Protein AF-0000000068958385 (afdb_homodimer)

Solvent-accessible surface area (backbone atoms only — not comparable to full-atom values): 13852 Å² total; per-residue (Å²): 132,77,79,73,63,75,71,73,60,65,57,67,51,44,57,55,43,44,54,46,52,55,51,64,65,43,58,67,65,60,50,51,52,54,47,52,52,50,52,45,53,51,52,53,45,49,50,48,29,58,77,66,66,64,70,57,50,65,68,56,31,51,49,53,46,49,57,60,15,65,76,43,98,55,32,66,60,48,47,50,53,39,74,75,27,67,70,56,42,49,52,42,34,48,50,39,35,50,52,52,31,49,50,50,52,50,51,53,49,51,51,49,51,50,49,50,51,48,50,50,50,52,55,65,74,91,133,78,73,76,61,76,70,75,63,63,57,67,52,47,56,55,42,44,52,44,52,55,50,63,67,43,58,67,65,61,50,51,53,52,47,51,51,49,52,45,52,51,51,52,46,48,49,49,29,59,75,64,65,63,69,57,52,64,68,55,31,51,49,52,45,50,58,61,16,66,77,44,97,54,33,67,60,47,48,51,52,39,74,75,28,68,69,56,41,49,52,43,35,49,51,39,36,51,52,52,32,50,48,50,53,50,52,52,49,50,51,49,50,50,49,50,50,48,50,51,50,53,55,66,73,92

InterPro domains:
  IPR008880 Trigger factor, C-terminal [PF05698] (17-106)
  IPR027304 Trigger factor/SurA domain superfamily [SSF109998] (8-123)
  IPR037041 Trigger factor, C-terminal domain superfamily [G3DSA:1.10.3120.10] (4-126)

Nearest PDB structures (foldseek):
  5owj-assembly1_B  TM=6.845E-01  e=2.780E-10  Escherichia coli
  5owj-assembly1_B  TM=6.837E-01  e=3.685E-10  Escherichia coli
  6wqq-assembly1_C  TM=2.686E-01  e=1.078E+00  Staphylococcus aureus

Organism: NCBI:txid436295

Sequence (252 aa):
RARDSAVLRPQAAQRCGGHAKQALELPRELFEEQAKRRVVVGLLLGEVIRTNELKADEERVKGLIEEMASAYEDPKEVIEFYSKNKELMDNMRNVALEEQAVEAVLAKAKVSEKATSFNELMNQQARARDSAVLRPQAAQRCGGHAKQALELPRELFEEQAKRRVVVGLLLGEVIRTNELKADEERVKGLIEEMASAYEDPKEVIEFYSKNKELMDNMRNVALEEQAVEAVLAKAKVSEKATSFNELMNQQA

Foldseek 3Di:
DVPVPDCPDCVVVVVVVVCVVVVVVDDVVVVVVVVVVVVVLVVVLVVLCVVVVDWQDVVQLLVVLQVVLVPDPGSPVSSVVCVVDPVSSVVSSVVSSSVVSVVVVVVVVVVVVVVVVVVVVVVVVD/DPPPPPPPDCVVVVVVVVCVVVVVVDDVVVVVVVVVVVVVLVVVLVVLCVVVVDWQDVVQLLVVLQVVLVPDPGSPVSSVVCVVDPVSSVVSSVVSSSVVSVVVVVVVVVVVVVVVVVVVVVVVVD

Structure (mmCIF, N/CA/C/O backbone):
data_AF-0000000068958385-model_v1
#
loop_
_entity.id
_entity.type
_entity.pdbx_description
1 polymer 'Trigger factor'
#
loop_
_atom_site.group_PDB
_atom_site.id
_atom_site.type_symbol
_atom_site.label_atom_id
_atom_site.label_alt_id
_atom_site.label_comp_id
_atom_site.label_asym_id
_atom_site.label_entity_id
_atom_site.label_seq_id
_atom_site.pdbx_PDB_ins_code
_atom_site.Cartn_x
_atom_site.Cartn_y
_atom_site.Cartn_z
_atom_site.occupancy
_atom_site.B_iso_or_equiv
_atom_site.auth_seq_id
_atom_site.auth_comp_id
_atom_site.auth_asym_id
_atom_site.auth_atom_id
_atom_site.pdbx_PDB_model_num
ATOM 1 N N . ARG A 1 1 ? -34.688 28.375 17.172 1 32.44 1 ARG A N 1
ATOM 2 C CA . ARG A 1 1 ? -34.719 27.594 15.93 1 32.44 1 ARG A CA 1
ATOM 3 C C . ARG A 1 1 ? -33.344 27.016 15.602 1 32.44 1 ARG A C 1
ATOM 5 O O . ARG A 1 1 ? -33.188 26.375 14.555 1 32.44 1 ARG A O 1
ATOM 12 N N . ALA A 1 2 ? -32.219 27.531 16.141 1 44.97 2 ALA A N 1
ATOM 13 C CA . ALA A 1 2 ? -30.781 27.297 16.109 1 44.97 2 ALA A CA 1
ATOM 14 C C . ALA A 1 2 ? -30.453 25.875 16.578 1 44.97 2 ALA A C 1
ATOM 16 O O . ALA A 1 2 ? -29.281 25.469 16.547 1 44.97 2 ALA A O 1
ATOM 17 N N . ARG A 1 3 ? -31.375 25.266 17.328 1 42.41 3 ARG A N 1
ATOM 18 C CA . ARG A 1 3 ? -30.984 24.062 18.047 1 42.41 3 ARG A CA 1
ATOM 19 C C . ARG A 1 3 ? -30.766 22.891 17.109 1 42.41 3 ARG A C 1
ATOM 21 O O . ARG A 1 3 ? -30.391 21.797 17.531 1 42.41 3 ARG A O 1
ATOM 28 N N . ASP A 1 4 ? -31.578 22.984 15.992 1 43.56 4 ASP A N 1
ATOM 29 C CA . ASP A 1 4 ? -31.594 21.766 15.203 1 43.56 4 ASP A CA 1
ATOM 30 C C . ASP A 1 4 ? -30.25 21.516 14.531 1 43.56 4 ASP A C 1
ATOM 32 O O . ASP A 1 4 ? -30.156 20.766 13.562 1 43.56 4 ASP A O 1
ATOM 36 N N . SER A 1 5 ? -29.359 22.547 14.555 1 41.84 5 SER A N 1
ATOM 37 C CA . SER A 1 5 ? -28.234 22.422 13.617 1 41.84 5 SER A CA 1
ATOM 38 C C . SER A 1 5 ? -27.531 21.078 13.773 1 41.84 5 SER A C 1
ATOM 40 O O . SER A 1 5 ? -27.172 20.438 12.773 1 41.84 5 SER A O 1
ATOM 42 N N . ALA A 1 6 ? -26.703 21 14.828 1 40.72 6 ALA A N 1
ATOM 43 C CA . ALA A 1 6 ? -25.406 20.312 14.812 1 40.72 6 ALA A CA 1
ATOM 44 C C . ALA A 1 6 ? -25.594 18.812 14.922 1 40.72 6 ALA A C 1
ATOM 46 O O . ALA A 1 6 ? -24.672 18.094 15.312 1 40.72 6 ALA A O 1
ATOM 47 N N . VAL A 1 7 ? -26.859 18.312 14.789 1 38.72 7 VAL A N 1
ATOM 48 C CA . VAL A 1 7 ? -26.812 16.859 14.945 1 38.72 7 VAL A CA 1
ATOM 49 C C . VAL A 1 7 ? -26.031 16.25 13.789 1 38.72 7 VAL A C 1
ATOM 51 O O . VAL A 1 7 ? -26.562 16.109 12.68 1 38.72 7 VAL A O 1
ATOM 54 N N . LEU A 1 8 ? -24.938 16.891 13.281 1 42.78 8 LEU A N 1
ATOM 55 C CA . LEU A 1 8 ? -24.062 16.062 12.461 1 42.78 8 LEU A CA 1
ATOM 56 C C . LEU A 1 8 ? -24.047 14.625 12.953 1 42.78 8 LEU A C 1
ATOM 58 O O . LEU A 1 8 ? -23.688 14.352 14.094 1 42.78 8 LEU A O 1
ATOM 62 N N . ARG A 1 9 ? -25.016 13.828 12.586 1 39.91 9 ARG A N 1
ATOM 63 C CA . ARG A 1 9 ? -25.438 12.461 12.883 1 39.91 9 ARG A CA 1
ATOM 64 C C . ARG A 1 9 ? -24.25 11.508 12.875 1 39.91 9 ARG A C 1
ATOM 66 O O . ARG A 1 9 ? -23.312 11.664 12.078 1 39.91 9 ARG A O 1
ATOM 73 N N . PRO A 1 10 ? -24.031 10.75 13.977 1 41.53 10 PRO A N 1
ATOM 74 C CA . PRO A 1 10 ? -23.094 9.648 14.164 1 41.53 10 PRO A CA 1
ATOM 75 C C . PRO A 1 10 ? -23.031 8.719 12.953 1 41.53 10 PRO A C 1
ATOM 77 O O . PRO A 1 10 ? -22.406 7.652 13.031 1 41.53 10 PRO A O 1
ATOM 80 N N . GLN A 1 11 ? -23.766 9.203 11.961 1 40.28 11 GLN A N 1
ATOM 81 C CA . GLN A 1 11 ? -23.781 8.195 10.914 1 40.28 11 GLN A CA 1
ATOM 82 C C . GLN A 1 11 ? -22.391 8 10.32 1 40.28 11 GLN A C 1
ATOM 84 O O . GLN A 1 11 ? -22.062 6.922 9.805 1 40.28 11 GLN A O 1
ATOM 89 N N . ALA A 1 12 ? -21.672 9.109 10.219 1 41.34 12 ALA A N 1
ATOM 90 C CA . ALA A 1 12 ? -20.312 8.891 9.734 1 41.34 12 ALA A CA 1
ATOM 91 C C . ALA A 1 12 ? -19.547 7.957 10.664 1 41.34 12 ALA A C 1
ATOM 93 O O . ALA A 1 12 ? -18.703 7.188 10.211 1 41.34 12 ALA A O 1
ATOM 94 N N . ALA A 1 13 ? -19.875 7.988 11.93 1 42.5 13 ALA A N 1
ATOM 95 C CA . ALA A 1 13 ? -19.266 7.051 12.867 1 42.5 13 ALA A CA 1
ATOM 96 C C . ALA A 1 13 ? -19.703 5.617 12.578 1 42.5 13 ALA A C 1
ATOM 98 O O . ALA A 1 13 ? -18.984 4.664 12.875 1 42.5 13 ALA A O 1
ATOM 99 N N . GLN A 1 14 ? -20.891 5.387 12.156 1 40.78 14 GLN A N 1
ATOM 100 C CA . GLN A 1 14 ? -21.359 4.035 11.883 1 40.78 14 GLN A CA 1
ATOM 101 C C . GLN A 1 14 ? -20.594 3.395 10.734 1 40.78 14 GLN A C 1
ATOM 103 O O . GLN A 1 14 ? -20.328 2.189 10.75 1 40.78 14 GLN A O 1
ATOM 108 N N . ARG A 1 15 ? -20.375 4.152 9.641 1 44.16 15 ARG A N 1
ATOM 109 C CA . ARG A 1 15 ? -19.609 3.561 8.555 1 44.16 15 ARG A CA 1
ATOM 110 C C . ARG A 1 15 ? -18.172 3.305 8.977 1 44.16 15 ARG A C 1
ATOM 112 O O . ARG A 1 15 ? -17.562 2.322 8.555 1 44.16 15 ARG A O 1
ATOM 119 N N . CYS A 1 16 ? -17.594 4.297 9.672 1 43.34 16 CYS A N 1
ATOM 120 C CA . CYS A 1 16 ? -16.312 3.996 10.281 1 43.34 16 CYS A CA 1
ATOM 121 C C . CYS A 1 16 ? -16.438 2.867 11.297 1 43.34 16 CYS A C 1
ATOM 123 O O . CYS A 1 16 ? -15.547 2.014 11.398 1 43.34 16 CYS A O 1
ATOM 125 N N . GLY A 1 17 ? -17.406 2.871 12.125 1 43.97 17 GLY A N 1
ATOM 126 C CA . GLY A 1 17 ? -17.703 1.812 13.078 1 43.97 17 GLY A CA 1
ATOM 127 C C . GLY A 1 17 ? -18.016 0.482 12.414 1 43.97 17 GLY A C 1
ATOM 128 O O . GLY A 1 17 ? -17.656 -0.574 12.938 1 43.97 17 GLY A O 1
ATOM 129 N N . GLY A 1 18 ? -18.844 0.458 11.414 1 44.31 18 GLY A N 1
ATOM 130 C CA . GLY A 1 18 ? -19.188 -0.756 10.688 1 44.31 18 GLY A CA 1
ATOM 131 C C . GLY A 1 18 ? -18 -1.4 10.008 1 44.31 18 GLY A C 1
ATOM 132 O O . GLY A 1 18 ? -17.875 -2.627 9.992 1 44.31 18 GLY A O 1
ATOM 133 N N . HIS A 1 19 ? -17.188 -0.534 9.312 1 48.16 19 HIS A N 1
ATOM 134 C CA . HIS A 1 19 ? -15.93 -1.068 8.805 1 48.16 19 HIS A CA 1
ATOM 135 C C . HIS A 1 19 ? -15.062 -1.594 9.945 1 48.16 19 HIS A C 1
ATOM 137 O O . HIS A 1 19 ? -14.422 -2.637 9.805 1 48.16 19 HIS A O 1
ATOM 143 N N . ALA A 1 20 ? -15.148 -0.829 11.039 1 47.41 20 ALA A N 1
ATOM 144 C CA . ALA A 1 20 ? -14.438 -1.317 12.219 1 47.41 20 ALA A CA 1
ATOM 145 C C . ALA A 1 20 ? -15.07 -2.605 12.742 1 47.41 20 ALA A C 1
ATOM 147 O O . ALA A 1 20 ? -14.359 -3.539 13.125 1 47.41 20 ALA A O 1
ATOM 148 N N . LYS A 1 21 ? -16.375 -2.588 12.852 1 50.88 21 LYS A N 1
ATOM 149 C CA . LYS A 1 21 ? -17.047 -3.777 13.352 1 50.88 21 LYS A CA 1
ATOM 150 C C . LYS A 1 21 ? -16.875 -4.957 12.406 1 50.88 21 LYS A C 1
ATOM 152 O O . LYS A 1 21 ? -16.688 -6.094 12.844 1 50.88 21 LYS A O 1
ATOM 157 N N . GLN A 1 22 ? -17.031 -4.762 11.086 1 51.88 22 GLN A N 1
ATOM 158 C CA . GLN A 1 22 ? -16.844 -5.84 10.117 1 51.88 22 GLN A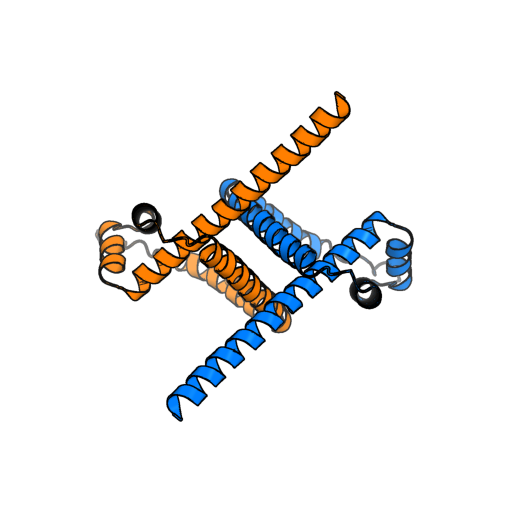 CA 1
ATOM 159 C C . GLN A 1 22 ? -15.383 -6.246 10.023 1 51.88 22 GLN A C 1
ATOM 161 O O . GLN A 1 22 ? -15.07 -7.422 9.82 1 51.88 22 GLN A O 1
ATOM 166 N N . ALA A 1 23 ? -14.602 -5.141 10.289 1 56.53 23 ALA A N 1
ATOM 167 C CA . ALA A 1 23 ? -13.172 -5.43 10.367 1 56.53 23 ALA A CA 1
ATOM 168 C C . ALA A 1 23 ? -12.859 -6.273 11.602 1 56.53 23 ALA A C 1
ATOM 170 O O . ALA A 1 23 ? -11.984 -7.141 11.555 1 56.53 23 ALA A O 1
ATOM 171 N N . LEU A 1 24 ? -13.75 -5.934 12.633 1 57.44 24 LEU A N 1
ATOM 172 C CA . LEU A 1 24 ? -13.523 -6.695 13.859 1 57.44 24 LEU A CA 1
ATOM 173 C C . LEU A 1 24 ? -13.938 -8.148 13.68 1 57.44 24 LEU A C 1
ATOM 175 O O . LEU A 1 24 ? -13.477 -9.023 14.414 1 57.44 24 LEU A O 1
ATOM 179 N N . GLU A 1 25 ? -14.68 -8.367 12.703 1 62.47 25 GLU A N 1
ATOM 180 C CA . GLU A 1 25 ? -15.102 -9.75 12.5 1 62.47 25 GLU A CA 1
ATOM 181 C C . GLU A 1 25 ? -14.133 -10.492 11.578 1 62.47 25 GLU A C 1
ATOM 183 O O . GLU A 1 25 ? -14.164 -11.719 11.5 1 62.47 25 GLU A O 1
ATOM 188 N N . LEU A 1 26 ? -13.25 -9.711 10.977 1 68.69 26 LEU A N 1
ATOM 189 C CA . LEU A 1 26 ? -12.297 -10.367 10.094 1 68.69 26 LEU A CA 1
ATOM 190 C C . LEU A 1 26 ? -11.195 -11.062 10.891 1 68.69 26 LEU A C 1
ATOM 192 O O . LEU A 1 26 ? -10.789 -10.57 11.953 1 68.69 26 LEU A O 1
ATOM 196 N N . PRO A 1 27 ? -10.852 -12.25 10.555 1 77.12 27 PRO A N 1
ATOM 197 C CA . PRO A 1 27 ? -9.797 -12.977 11.266 1 77.12 27 PRO A CA 1
ATOM 198 C C . PRO A 1 27 ? -8.547 -12.125 11.492 1 77.12 27 PRO A C 1
ATOM 200 O O . PRO A 1 27 ? -8.188 -11.312 10.633 1 77.12 27 PRO A O 1
ATOM 203 N N . ARG A 1 28 ? -7.969 -12.281 12.734 1 83.56 28 ARG A N 1
ATOM 204 C CA . ARG A 1 28 ? -6.773 -11.562 13.148 1 83.56 28 ARG A CA 1
ATOM 205 C C . ARG A 1 28 ? -5.664 -11.688 12.109 1 83.56 28 ARG A C 1
ATOM 207 O O . ARG A 1 28 ? -4.863 -10.766 11.938 1 83.56 28 ARG A O 1
ATOM 214 N N . GLU A 1 29 ? -5.695 -12.828 11.523 1 80.25 29 GLU A N 1
ATOM 215 C CA . GLU A 1 29 ? -4.664 -13.133 10.539 1 80.25 29 GLU A CA 1
ATOM 216 C C . GLU A 1 29 ? -4.707 -12.148 9.375 1 80.25 29 GLU A C 1
ATOM 218 O O . GLU A 1 29 ? -3.664 -11.75 8.852 1 80.25 29 GLU A O 1
ATOM 223 N N . LEU A 1 30 ? -5.941 -11.812 9.016 1 79.06 30 LEU A N 1
ATOM 224 C CA . LEU A 1 30 ? -6.086 -10.852 7.922 1 79.06 30 LEU A CA 1
ATOM 225 C C . LEU A 1 30 ? -5.539 -9.492 8.328 1 79.06 30 LEU A C 1
ATOM 227 O O . LEU A 1 30 ? -4.867 -8.828 7.531 1 79.06 30 LEU A O 1
ATOM 231 N N . PHE A 1 31 ? -5.684 -9.234 9.57 1 83.12 31 PHE A N 1
ATOM 232 C CA . PHE A 1 31 ? -5.188 -7.961 10.07 1 83.12 31 PHE A CA 1
ATOM 233 C C . PHE A 1 31 ? -3.666 -7.973 10.164 1 83.12 31 PHE A C 1
ATOM 235 O O . PHE A 1 31 ? -3.014 -6.969 9.875 1 83.12 31 PHE A O 1
ATOM 242 N N . GLU A 1 32 ? -3.061 -9.07 10.508 1 88 32 GLU A N 1
ATOM 243 C CA . GLU A 1 32 ? -1.614 -9.188 10.672 1 88 32 GLU A CA 1
ATOM 244 C C . GLU A 1 32 ? -0.895 -9.031 9.336 1 88 32 GLU A C 1
ATOM 246 O O . GLU A 1 32 ? 0.139 -8.359 9.258 1 88 32 GLU A O 1
ATOM 251 N N . GLU A 1 33 ? -1.525 -9.602 8.344 1 84.5 33 GLU A N 1
ATOM 252 C CA . GLU A 1 33 ? -0.92 -9.508 7.02 1 84.5 33 GLU A CA 1
ATOM 253 C C . GLU A 1 33 ? -0.983 -8.078 6.484 1 84.5 33 GLU A C 1
ATOM 255 O O . GLU A 1 33 ? -0.019 -7.594 5.891 1 84.5 33 GLU A O 1
ATOM 260 N N . GLN A 1 34 ? -2.152 -7.5 6.719 1 87.38 34 GLN A N 1
ATOM 261 C CA . GLN A 1 34 ? -2.322 -6.113 6.289 1 87.38 34 GLN A CA 1
ATOM 262 C C . GLN A 1 34 ? -1.361 -5.188 7.031 1 87.38 34 GLN A C 1
ATOM 264 O O . GLN A 1 34 ? -0.778 -4.281 6.434 1 87.38 34 GLN A O 1
ATOM 269 N N . ALA A 1 35 ? -1.17 -5.504 8.289 1 89.88 35 ALA A N 1
ATOM 270 C CA . ALA A 1 35 ? -0.267 -4.699 9.109 1 89.88 35 ALA A CA 1
ATOM 271 C C . ALA A 1 35 ? 1.179 -4.859 8.648 1 89.88 35 ALA A C 1
ATOM 273 O O . ALA A 1 35 ? 1.918 -3.877 8.547 1 89.88 35 ALA A O 1
ATOM 274 N N . LYS A 1 36 ? 1.613 -5.992 8.359 1 91.25 36 LYS A N 1
ATOM 275 C CA . LYS A 1 36 ? 2.957 -6.266 7.859 1 91.25 36 LYS A CA 1
ATOM 276 C C . LYS A 1 36 ? 3.221 -5.512 6.559 1 91.25 36 LYS A C 1
ATOM 278 O O . LYS A 1 36 ? 4.277 -4.898 6.398 1 91.25 36 LYS A O 1
ATOM 283 N N . ARG A 1 37 ? 2.215 -5.535 5.746 1 91.94 37 ARG A N 1
ATOM 284 C CA . ARG A 1 37 ? 2.357 -4.848 4.469 1 91.94 37 ARG A CA 1
ATOM 285 C C . ARG A 1 37 ? 2.471 -3.342 4.664 1 91.94 37 ARG A C 1
ATOM 287 O O . ARG A 1 37 ? 3.254 -2.678 3.98 1 91.94 37 ARG A O 1
ATOM 294 N N . ARG A 1 38 ? 1.698 -2.945 5.664 1 93.44 38 ARG A N 1
ATOM 295 C CA . ARG A 1 38 ? 1.768 -1.518 5.961 1 93.44 38 ARG A CA 1
ATOM 296 C C . ARG A 1 38 ? 3.15 -1.132 6.477 1 93.44 38 ARG A C 1
ATOM 298 O O . ARG A 1 38 ? 3.705 -0.108 6.074 1 93.44 38 ARG A O 1
ATOM 305 N N . VAL A 1 39 ? 3.725 -1.862 7.324 1 95.19 39 VAL A N 1
ATOM 306 C CA . VAL A 1 39 ? 5.051 -1.617 7.883 1 95.19 39 VAL A CA 1
ATOM 307 C C . VAL A 1 39 ? 6.094 -1.631 6.766 1 95.19 39 VAL A C 1
ATOM 309 O O . VAL A 1 39 ? 6.945 -0.743 6.695 1 95.19 39 VAL A O 1
ATOM 312 N N . VAL A 1 40 ? 6.008 -2.57 5.824 1 96.94 40 VAL A N 1
ATOM 313 C CA . VAL A 1 40 ? 6.953 -2.705 4.723 1 96.94 40 VAL A CA 1
ATOM 314 C C . VAL A 1 40 ? 6.887 -1.466 3.832 1 96.94 40 VAL A C 1
ATOM 316 O O . VAL A 1 40 ? 7.922 -0.924 3.434 1 96.94 40 VAL A O 1
ATOM 319 N N . VAL A 1 41 ? 5.676 -1.029 3.512 1 95.75 41 VAL A N 1
ATOM 320 C CA . VAL A 1 41 ? 5.516 0.152 2.67 1 95.75 41 VAL A CA 1
ATOM 321 C C . VAL A 1 41 ? 6.141 1.364 3.357 1 95.75 41 VAL A C 1
ATOM 323 O O . VAL A 1 41 ? 6.84 2.154 2.721 1 95.75 41 VAL A O 1
ATOM 326 N N . GLY A 1 42 ? 5.883 1.445 4.688 1 96.25 42 GLY A N 1
ATOM 327 C CA . GLY A 1 42 ? 6.484 2.535 5.441 1 96.25 42 GLY A CA 1
ATOM 328 C C . GLY A 1 42 ? 8 2.5 5.434 1 96.25 42 GLY A C 1
ATOM 329 O O . GLY A 1 42 ? 8.648 3.535 5.273 1 96.25 42 GLY A O 1
ATOM 330 N N . LEU A 1 43 ? 8.555 1.325 5.578 1 97.31 43 LEU A N 1
ATOM 331 C CA . LEU A 1 43 ? 10 1.154 5.562 1 97.31 43 LEU A CA 1
ATOM 332 C C . LEU A 1 43 ? 10.578 1.532 4.203 1 97.31 43 LEU A C 1
ATOM 334 O O . LEU A 1 43 ? 11.602 2.225 4.129 1 97.31 43 LEU A O 1
ATOM 338 N N . LEU A 1 44 ? 9.914 1.146 3.18 1 98 44 LEU A N 1
ATOM 339 C CA . LEU A 1 44 ? 10.398 1.419 1.832 1 98 44 LEU A CA 1
ATOM 340 C C . LEU A 1 44 ? 10.32 2.908 1.517 1 98 44 LEU A C 1
ATOM 342 O O . LEU A 1 44 ? 11.258 3.48 0.952 1 98 44 LEU A O 1
ATOM 346 N N . LEU A 1 45 ? 9.266 3.529 1.928 1 97.88 45 LEU A N 1
ATOM 347 C CA . LEU A 1 45 ? 9.156 4.969 1.727 1 97.88 45 LEU A CA 1
ATOM 348 C C . LEU A 1 45 ? 10.172 5.719 2.582 1 97.88 45 LEU A C 1
ATOM 350 O O . LEU A 1 45 ? 10.727 6.73 2.148 1 97.88 45 LEU A O 1
ATOM 354 N N . GLY A 1 46 ? 10.383 5.184 3.789 1 96.56 46 GLY A N 1
ATOM 355 C CA . GLY A 1 46 ? 11.422 5.746 4.633 1 96.56 46 GLY A CA 1
ATOM 356 C C . GLY A 1 46 ? 12.797 5.707 3.986 1 96.56 46 GLY A C 1
ATOM 357 O O . GLY A 1 46 ? 13.555 6.676 4.078 1 96.56 46 GLY A O 1
ATOM 358 N N . GLU A 1 47 ? 13.062 4.648 3.33 1 96.06 47 GLU A N 1
ATOM 359 C CA . GLU A 1 47 ? 14.344 4.52 2.637 1 96.06 47 GLU A CA 1
ATOM 360 C C . GLU A 1 47 ? 14.453 5.52 1.489 1 96.06 47 GLU A C 1
ATOM 362 O O . GLU A 1 47 ? 15.516 6.098 1.259 1 96.06 47 GLU A O 1
ATOM 367 N N . VAL A 1 48 ? 13.336 5.715 0.759 1 97.62 48 VAL A N 1
ATOM 368 C CA . VAL A 1 48 ? 13.312 6.703 -0.315 1 97.62 48 VAL A CA 1
ATOM 369 C C . VAL A 1 48 ? 13.602 8.086 0.253 1 97.62 48 VAL A C 1
ATOM 371 O O . VAL A 1 48 ? 14.383 8.852 -0.32 1 97.62 48 VAL A O 1
ATOM 374 N N . ILE A 1 49 ? 13.031 8.422 1.371 1 98.19 49 ILE A N 1
ATOM 375 C CA . ILE A 1 49 ? 13.195 9.719 2.027 1 98.19 49 ILE A CA 1
ATOM 376 C C . ILE A 1 49 ? 14.664 9.914 2.424 1 98.19 49 ILE A C 1
ATOM 378 O O . ILE A 1 49 ? 15.25 10.953 2.148 1 98.19 49 ILE A O 1
ATOM 382 N N . ARG A 1 50 ? 15.133 8.883 2.973 1 96.12 50 ARG A N 1
ATOM 383 C CA . ARG A 1 50 ? 16.5 8.945 3.455 1 96.12 50 ARG A CA 1
ATOM 384 C C . ARG A 1 50 ? 17.484 9.055 2.293 1 96.12 50 ARG A C 1
ATOM 386 O O . ARG A 1 50 ? 18.375 9.914 2.295 1 96.12 50 ARG A O 1
ATOM 393 N N . THR A 1 51 ? 17.328 8.242 1.321 1 95.94 51 THR A N 1
ATOM 394 C CA . THR A 1 51 ? 18.297 8.156 0.235 1 95.94 51 THR A CA 1
ATOM 395 C C . THR A 1 51 ? 18.25 9.414 -0.633 1 95.94 51 THR A C 1
ATOM 397 O O . THR A 1 51 ? 19.234 9.773 -1.27 1 95.94 51 THR A O 1
ATOM 400 N N . ASN A 1 52 ? 17.156 10.039 -0.685 1 97.06 52 ASN A N 1
ATOM 401 C CA . ASN A 1 52 ? 17.016 11.25 -1.484 1 97.06 52 ASN A CA 1
ATOM 402 C C . ASN A 1 52 ? 17.109 12.5 -0.622 1 97.06 52 ASN A C 1
ATOM 404 O O . ASN A 1 52 ? 16.922 13.617 -1.116 1 97.06 52 ASN A O 1
ATOM 408 N N . GLU A 1 53 ? 17.281 12.352 0.645 1 98.06 53 GLU A N 1
ATOM 409 C CA . GLU A 1 53 ? 17.406 13.445 1.605 1 98.06 53 GLU A CA 1
ATOM 410 C C . GLU A 1 53 ? 16.219 14.383 1.544 1 98.06 53 GLU A C 1
ATOM 412 O O . GLU A 1 53 ? 16.375 15.602 1.482 1 98.06 53 GLU A O 1
ATOM 417 N N . LEU A 1 54 ? 15.094 13.789 1.506 1 98.31 54 LEU A N 1
ATOM 418 C CA . LEU A 1 54 ? 13.875 14.586 1.405 1 98.31 54 LEU A CA 1
ATOM 419 C C . LEU A 1 54 ? 13.547 15.25 2.738 1 98.31 54 LEU A C 1
ATOM 421 O O . LEU A 1 54 ? 13.719 14.641 3.797 1 98.31 54 LEU A O 1
ATOM 425 N N . LYS A 1 55 ? 13.062 16.547 2.637 1 98.38 55 LYS A N 1
ATOM 426 C CA . LYS A 1 55 ? 12.523 17.266 3.785 1 98.38 55 LYS A CA 1
ATOM 427 C C . LYS A 1 55 ? 11.102 17.734 3.523 1 98.38 55 LYS A C 1
ATOM 429 O O . LYS A 1 55 ? 10.742 18.047 2.385 1 98.38 55 LYS A O 1
ATOM 434 N N . ALA A 1 56 ? 10.414 17.719 4.574 1 98.06 56 ALA A N 1
ATOM 435 C CA . ALA A 1 56 ? 9.031 18.172 4.406 1 98.06 56 ALA A CA 1
ATOM 436 C C . ALA A 1 56 ? 8.969 19.609 3.91 1 98.06 56 ALA A C 1
ATOM 438 O O . ALA A 1 56 ? 9.633 20.484 4.461 1 98.06 56 ALA A O 1
ATOM 439 N N . ASP A 1 57 ? 8.227 19.859 2.895 1 98.06 57 ASP A N 1
ATOM 440 C CA . ASP A 1 57 ? 7.938 21.203 2.402 1 98.06 57 ASP A CA 1
ATOM 441 C C . ASP A 1 57 ? 6.867 21.891 3.254 1 98.06 57 ASP A C 1
ATOM 443 O O . ASP A 1 57 ? 5.695 21.516 3.205 1 98.06 57 ASP A O 1
ATOM 447 N N . GLU A 1 58 ? 7.238 22.875 3.881 1 97.12 58 GLU A N 1
ATOM 448 C CA . GLU A 1 58 ? 6.34 23.531 4.828 1 97.12 58 GLU A CA 1
ATOM 449 C C . GLU A 1 58 ? 5.102 24.078 4.129 1 97.12 58 GLU A C 1
ATOM 451 O O . GLU A 1 58 ? 4.02 24.125 4.715 1 97.12 58 GLU A O 1
ATOM 456 N N . GLU A 1 59 ? 5.27 24.578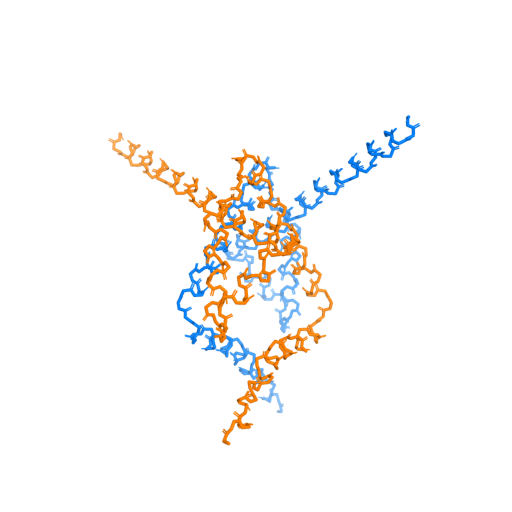 2.93 1 97.81 59 GLU A N 1
ATOM 457 C CA . GLU A 1 59 ? 4.109 25.047 2.174 1 97.81 59 GLU A CA 1
ATOM 458 C C . GLU A 1 59 ? 3.125 23.906 1.924 1 97.81 59 GLU A C 1
ATOM 460 O O . GLU A 1 59 ? 1.909 24.094 1.988 1 97.81 59 GLU A O 1
ATOM 465 N N . ARG A 1 60 ? 3.699 22.734 1.584 1 97.06 60 ARG A N 1
ATOM 466 C CA . ARG A 1 60 ? 2.863 21.562 1.398 1 97.06 60 ARG A CA 1
ATOM 467 C C . ARG A 1 60 ? 2.164 21.172 2.697 1 97.06 60 ARG A C 1
ATOM 469 O O . ARG A 1 60 ? 0.989 20.797 2.691 1 97.06 60 ARG A O 1
ATOM 476 N N . VAL A 1 61 ? 2.82 21.234 3.779 1 97.75 61 VAL A N 1
ATOM 477 C CA . VAL A 1 61 ? 2.264 20.922 5.09 1 97.75 61 VAL A CA 1
ATOM 478 C C . VAL A 1 61 ? 1.086 21.844 5.387 1 97.75 61 VAL A C 1
ATOM 480 O O . VAL A 1 61 ? 0.009 21.375 5.777 1 97.75 61 VAL A O 1
ATOM 483 N N . LYS A 1 62 ? 1.275 23.125 5.211 1 96.81 62 LYS A N 1
ATOM 484 C CA . LYS A 1 62 ? 0.229 24.125 5.434 1 96.81 62 LYS A CA 1
ATOM 485 C C . LYS A 1 62 ? -0.977 23.859 4.535 1 96.81 62 LYS A C 1
ATOM 487 O O . LYS A 1 62 ? -2.123 23.984 4.977 1 96.81 62 LYS A O 1
ATOM 492 N N . GLY A 1 63 ? -0.654 23.578 3.311 1 97.19 63 GLY A N 1
ATOM 493 C CA . GLY A 1 63 ? -1.72 23.266 2.373 1 97.19 63 GLY A CA 1
ATOM 494 C C . GLY A 1 63 ? -2.561 22.078 2.805 1 97.19 63 GLY A C 1
ATOM 495 O O . GLY A 1 63 ? -3.787 22.109 2.697 1 97.19 63 GLY A O 1
ATOM 496 N N . LEU A 1 64 ? -1.903 21 3.248 1 96.31 64 LEU A N 1
ATOM 497 C CA . LEU A 1 64 ? -2.602 19.828 3.736 1 96.31 64 LEU A CA 1
ATOM 498 C C . LEU A 1 64 ? -3.508 20.172 4.914 1 96.31 64 LEU A C 1
ATOM 500 O O . LEU A 1 64 ? -4.652 19.719 4.977 1 96.31 64 LEU A O 1
ATOM 504 N N . ILE A 1 65 ? -3.01 20.953 5.828 1 97.38 65 ILE A N 1
ATOM 505 C CA . ILE A 1 65 ? -3.773 21.344 7.008 1 97.38 65 ILE A CA 1
ATOM 506 C C . ILE A 1 65 ? -4.969 22.203 6.59 1 97.38 65 ILE A C 1
ATOM 508 O O . ILE A 1 65 ? -6.078 22.016 7.098 1 97.38 65 ILE A O 1
ATOM 512 N N . GLU A 1 66 ? -4.742 23.109 5.691 1 97.38 66 GLU A N 1
ATOM 513 C CA . GLU A 1 66 ? -5.805 23.969 5.188 1 97.38 66 GLU A CA 1
ATOM 514 C C . GLU A 1 66 ? -6.902 23.156 4.508 1 97.38 66 GLU A C 1
ATOM 516 O O . GLU A 1 66 ? -8.094 23.438 4.684 1 97.38 66 GLU A O 1
ATOM 521 N N . GLU A 1 67 ? -6.477 22.188 3.754 1 95.06 67 GLU A N 1
ATOM 522 C CA . GLU A 1 67 ? -7.438 21.297 3.104 1 95.06 67 GLU A CA 1
ATOM 523 C C . GLU A 1 67 ? -8.281 20.547 4.129 1 95.06 67 GLU A C 1
ATOM 525 O O . GLU A 1 67 ? -9.5 20.453 3.986 1 95.06 67 GLU A O 1
ATOM 530 N N . MET A 1 68 ? -7.648 20.016 5.102 1 93.56 68 MET A N 1
ATOM 531 C CA . MET A 1 68 ? -8.367 19.328 6.176 1 93.56 68 MET A CA 1
ATOM 532 C C . MET A 1 68 ? -9.289 20.297 6.91 1 93.56 68 MET A C 1
ATOM 534 O O . MET A 1 68 ? -10.438 19.953 7.207 1 93.56 68 MET A O 1
ATOM 538 N N . ALA A 1 69 ? -8.773 21.5 7.18 1 96.31 69 ALA A N 1
ATOM 539 C CA . ALA A 1 69 ? -9.508 22.516 7.934 1 96.31 69 ALA A CA 1
ATOM 540 C C . ALA A 1 69 ? -10.75 22.969 7.18 1 96.31 69 ALA A C 1
ATOM 542 O O . ALA A 1 69 ? -11.766 23.312 7.793 1 96.31 69 ALA A O 1
ATOM 543 N N . SER A 1 70 ? -10.75 22.969 5.844 1 96.12 70 SER A N 1
ATOM 544 C CA . SER A 1 70 ? -11.82 23.469 4.992 1 96.12 70 SER A CA 1
ATOM 545 C C . SER A 1 70 ? -13.086 22.641 5.148 1 96.12 70 SER A C 1
ATOM 547 O O . SER A 1 70 ? -14.18 23.094 4.809 1 96.12 70 SER A O 1
ATOM 549 N N . ALA A 1 71 ? -12.961 21.469 5.672 1 90.12 71 ALA A N 1
ATOM 550 C CA . ALA A 1 71 ? -14.109 20.578 5.855 1 90.12 71 ALA A CA 1
ATOM 551 C C . ALA A 1 71 ? -14.836 20.875 7.16 1 90.12 71 ALA A C 1
ATOM 553 O O . ALA A 1 71 ? -15.93 20.359 7.398 1 90.12 71 ALA A O 1
ATOM 554 N N . TYR A 1 72 ? -14.281 21.656 7.914 1 95.06 72 TYR A N 1
ATOM 555 C CA . TYR A 1 72 ? -14.852 21.938 9.227 1 95.06 72 TYR A CA 1
ATOM 556 C C . TYR A 1 72 ? -15.523 23.312 9.234 1 95.06 72 TYR A C 1
ATOM 558 O O . TYR A 1 72 ? -15.219 24.172 8.398 1 95.06 72 TYR A O 1
ATOM 566 N N . GLU A 1 73 ? -16.5 23.5 10.102 1 95.31 73 GLU A N 1
ATOM 567 C CA . GLU A 1 73 ? -17.266 24.734 10.234 1 95.31 73 GLU A CA 1
ATOM 568 C C . GLU A 1 73 ? -16.359 25.938 10.492 1 95.31 73 GLU A C 1
ATOM 570 O O . GLU A 1 73 ? -16.594 27.031 9.977 1 95.31 73 GLU A O 1
ATOM 575 N N . ASP A 1 74 ? -15.32 25.797 11.219 1 96.88 74 ASP A N 1
ATOM 576 C CA . ASP A 1 74 ? -14.352 26.844 11.547 1 96.88 74 ASP A CA 1
ATOM 577 C C . ASP A 1 74 ? -12.938 26.422 11.172 1 96.88 74 ASP A C 1
ATOM 579 O O . ASP A 1 74 ? -12.188 25.938 12.023 1 96.88 74 ASP A O 1
ATOM 583 N N . PRO A 1 75 ? -12.547 26.703 9.984 1 97.06 75 PRO A N 1
ATOM 584 C CA . PRO A 1 75 ? -11.227 26.281 9.508 1 97.06 75 PRO A CA 1
ATOM 585 C C . PRO A 1 75 ? -10.086 26.922 10.289 1 97.06 75 PRO A C 1
ATOM 587 O O . PRO A 1 75 ? -9.047 26.297 10.516 1 97.06 75 PRO A O 1
ATOM 590 N N . LYS A 1 76 ? -10.305 28.156 10.727 1 97.06 76 LYS A N 1
ATOM 591 C CA . LYS A 1 76 ? -9.258 28.891 11.43 1 97.06 76 LYS A CA 1
ATOM 592 C C . LYS A 1 76 ? -8.922 28.219 12.766 1 97.06 76 LYS A C 1
ATOM 594 O O . LYS A 1 76 ? -7.758 28.156 13.164 1 97.06 76 LYS A O 1
ATOM 599 N N . GLU A 1 77 ? -9.867 27.734 13.477 1 96.62 77 GLU A N 1
ATOM 600 C CA . GLU A 1 77 ? -9.648 27.047 14.742 1 96.62 77 GLU A CA 1
ATOM 601 C C . GLU A 1 77 ? -8.859 25.75 14.539 1 96.62 77 GLU A C 1
ATOM 603 O O . GLU A 1 77 ? -8.023 25.391 15.367 1 96.62 77 GLU A O 1
ATOM 608 N N . VAL A 1 78 ? -9.133 25.031 13.414 1 95.56 78 VAL A N 1
ATOM 609 C CA . VAL A 1 78 ? -8.422 23.797 13.078 1 95.56 78 VAL A CA 1
ATOM 610 C C . VAL A 1 78 ? -6.957 24.109 12.797 1 95.56 78 VAL A C 1
ATOM 612 O O . VAL A 1 78 ? -6.066 23.438 13.328 1 95.56 78 VAL A O 1
ATOM 615 N N . ILE A 1 79 ? -6.723 25.109 12.016 1 97.12 79 ILE A N 1
ATOM 616 C CA . ILE A 1 79 ? -5.355 25.5 11.664 1 97.12 79 ILE A CA 1
ATOM 617 C C . ILE A 1 79 ? -4.59 25.875 12.93 1 97.12 79 ILE A C 1
ATOM 619 O O . ILE A 1 79 ? -3.441 25.453 13.109 1 97.12 79 ILE A O 1
ATOM 623 N N . GLU A 1 80 ? -5.277 26.625 13.852 1 96.62 80 GLU A N 1
ATOM 624 C CA . GLU A 1 80 ? -4.652 27.047 15.102 1 96.62 80 GLU A CA 1
ATOM 625 C C . GLU A 1 80 ? -4.332 25.844 15.992 1 96.62 80 GLU A C 1
ATOM 627 O O . GLU A 1 80 ? -3.283 25.812 16.641 1 96.62 80 GLU A O 1
ATOM 632 N N . PHE A 1 81 ? -5.164 24.891 16.031 1 96.62 81 PHE A N 1
ATOM 633 C CA . PHE A 1 81 ? -4.977 23.672 16.828 1 96.62 81 PHE A CA 1
ATOM 634 C C . PHE A 1 81 ? -3.734 22.922 16.359 1 96.62 81 PHE A C 1
ATOM 636 O O . PHE A 1 81 ? -2.908 22.516 17.188 1 96.62 81 PHE A O 1
ATOM 643 N N . TYR A 1 82 ? -3.57 22.75 15.031 1 96.5 82 TYR A N 1
ATOM 644 C CA . TYR A 1 82 ? -2.408 22.062 14.477 1 96.5 82 TYR A CA 1
ATOM 645 C C . TYR A 1 82 ? -1.132 22.844 14.742 1 96.5 82 TYR A C 1
ATOM 647 O O . TYR A 1 82 ? -0.082 22.266 15.023 1 96.5 82 TYR A O 1
ATOM 655 N N . SER A 1 83 ? -1.21 24.219 14.641 1 95.06 83 SER A N 1
ATOM 656 C CA . SER A 1 83 ? -0.033 25.078 14.781 1 95.06 83 SER A CA 1
ATOM 657 C C . SER A 1 83 ? 0.493 25.047 16.219 1 95.06 83 SER A C 1
ATOM 659 O O . SER A 1 83 ? 1.688 25.25 16.438 1 95.06 83 SER A O 1
ATOM 661 N N . LYS A 1 84 ? -0.384 24.844 17.203 1 96.38 84 LYS A N 1
ATOM 662 C CA . LYS A 1 84 ? -0.01 24.891 18.609 1 96.38 84 LYS A CA 1
ATOM 663 C C . LYS A 1 84 ? 0.361 23.5 19.125 1 96.38 84 LYS A C 1
ATOM 665 O O . LYS A 1 84 ? 0.753 23.359 20.297 1 96.38 84 LYS A O 1
ATOM 670 N N . ASN A 1 85 ? 0.27 22.516 18.281 1 96.38 85 ASN A N 1
ATOM 671 C CA . ASN A 1 85 ? 0.557 21.125 18.656 1 96.38 85 ASN A CA 1
ATOM 672 C C . ASN A 1 85 ? 1.702 20.547 17.844 1 96.38 85 ASN A C 1
ATOM 674 O O . ASN A 1 85 ? 1.493 20.094 16.719 1 96.38 85 ASN A O 1
ATOM 678 N N . LYS A 1 86 ? 2.775 20.438 18.516 1 96.44 86 LYS A N 1
ATOM 679 C CA . LYS A 1 86 ? 3.977 19.984 17.812 1 96.44 86 LYS A CA 1
ATOM 680 C C . LYS A 1 86 ? 3.811 18.578 17.281 1 96.44 86 LYS A C 1
ATOM 682 O O . LYS A 1 86 ? 4.238 18.266 16.156 1 96.44 86 LYS A O 1
ATOM 687 N N . GLU A 1 87 ? 3.312 17.719 18.031 1 96.81 87 GLU A N 1
ATOM 688 C CA . GLU A 1 87 ? 3.135 16.328 17.641 1 96.81 87 GLU A CA 1
ATOM 689 C C . GLU A 1 87 ? 2.244 16.219 16.406 1 96.81 87 GLU A C 1
ATOM 691 O O . GLU A 1 87 ? 2.543 15.445 15.484 1 96.81 87 GLU A O 1
ATOM 696 N N . LEU A 1 88 ? 1.207 16.969 16.359 1 95.56 88 LEU A N 1
ATOM 697 C CA . LEU A 1 88 ? 0.285 16.953 15.234 1 95.56 88 LEU A CA 1
ATOM 698 C C . LEU A 1 88 ? 0.94 17.547 13.984 1 95.56 88 LEU A C 1
ATOM 700 O O . LEU A 1 88 ? 0.743 17.047 12.883 1 95.56 88 LEU A O 1
ATOM 704 N N . MET A 1 89 ? 1.698 18.625 14.195 1 96.38 89 MET A N 1
ATOM 705 C CA . MET A 1 89 ? 2.42 19.234 13.078 1 96.38 89 MET A CA 1
ATOM 706 C C . MET A 1 89 ? 3.438 18.266 12.492 1 96.38 89 MET A C 1
ATOM 708 O O . MET A 1 89 ? 3.602 18.188 11.273 1 96.38 89 MET A O 1
ATOM 712 N N . ASP A 1 90 ? 4.051 17.5 13.352 1 96.88 90 ASP A N 1
ATOM 713 C CA . ASP A 1 90 ? 5.039 16.516 12.898 1 96.88 90 ASP A CA 1
ATOM 714 C C . ASP A 1 90 ? 4.375 15.391 12.109 1 96.88 90 ASP A C 1
ATOM 716 O O . ASP A 1 90 ? 4.949 14.883 11.141 1 96.88 90 ASP A O 1
ATOM 720 N N . ASN A 1 91 ? 3.246 15.008 12.57 1 95.81 91 ASN A N 1
ATOM 721 C CA . ASN A 1 91 ? 2.494 14.008 11.828 1 95.81 91 ASN A CA 1
ATOM 722 C C . ASN A 1 91 ? 2.16 14.492 10.414 1 95.81 91 ASN A C 1
ATOM 724 O O . ASN A 1 91 ? 2.244 13.719 9.461 1 95.81 91 ASN A O 1
ATOM 728 N N . MET A 1 92 ? 1.803 15.773 10.289 1 96.94 92 MET A N 1
ATOM 729 C CA . MET A 1 92 ? 1.481 16.344 8.984 1 96.94 92 MET A CA 1
ATOM 730 C C . MET A 1 92 ? 2.727 16.453 8.109 1 96.94 92 MET A C 1
ATOM 732 O O . MET A 1 92 ? 2.656 16.25 6.898 1 96.94 92 MET A O 1
ATOM 736 N N . ARG A 1 93 ? 3.838 16.797 8.82 1 98.06 93 ARG A N 1
ATOM 737 C CA . ARG A 1 93 ? 5.102 16.828 8.094 1 98.06 93 ARG A CA 1
ATOM 738 C C . ARG A 1 93 ? 5.434 15.461 7.516 1 98.06 93 ARG A C 1
ATOM 740 O O . ARG A 1 93 ? 5.914 15.352 6.387 1 98.06 93 ARG A O 1
ATOM 747 N N . ASN A 1 94 ? 5.113 14.438 8.266 1 96.44 94 ASN A N 1
ATOM 748 C CA . ASN A 1 94 ? 5.332 13.07 7.801 1 96.44 94 ASN A CA 1
ATOM 749 C C . ASN A 1 94 ? 4.453 12.734 6.598 1 96.44 94 ASN A C 1
ATOM 751 O O . ASN A 1 94 ? 4.902 12.07 5.66 1 96.44 94 ASN A O 1
ATOM 755 N N . VAL A 1 95 ? 3.26 13.188 6.684 1 95.69 95 VAL A N 1
ATOM 756 C CA . VAL A 1 95 ? 2.348 12.953 5.566 1 95.69 95 VAL A CA 1
ATOM 757 C C . VAL A 1 95 ? 2.885 13.633 4.309 1 95.69 95 VAL A C 1
ATOM 759 O O . VAL A 1 95 ? 2.887 13.039 3.229 1 95.69 95 VAL A O 1
ATOM 762 N N . ALA A 1 96 ? 3.336 14.867 4.406 1 97.75 96 ALA A N 1
ATOM 763 C CA . ALA A 1 96 ? 3.908 15.602 3.277 1 97.75 96 ALA A CA 1
ATOM 764 C C . ALA A 1 96 ? 5.145 14.891 2.73 1 97.75 96 ALA A C 1
ATOM 766 O O . ALA A 1 96 ? 5.312 14.773 1.515 1 97.75 96 ALA A O 1
ATOM 767 N N . LEU A 1 97 ? 5.922 14.398 3.68 1 97.81 97 LEU A N 1
ATOM 768 C CA . LEU A 1 97 ? 7.129 13.688 3.287 1 97.81 97 LEU A CA 1
ATOM 769 C C . LEU A 1 97 ? 6.785 12.422 2.51 1 97.81 97 LEU A C 1
ATOM 771 O O . LEU A 1 97 ? 7.449 12.086 1.525 1 97.81 97 LEU A O 1
ATOM 775 N N . GLU A 1 98 ? 5.777 11.695 2.957 1 95.94 98 GLU A N 1
ATOM 776 C CA . GLU A 1 98 ? 5.348 10.484 2.268 1 95.94 98 GLU A CA 1
ATOM 777 C C . GLU A 1 98 ? 4.852 10.797 0.859 1 95.94 98 GLU A C 1
ATOM 779 O O . GLU A 1 98 ? 5.172 10.078 -0.091 1 95.94 98 GLU A O 1
ATOM 784 N N . GLU A 1 99 ? 4.141 11.852 0.752 1 96.06 99 GLU A N 1
ATOM 785 C CA . GLU A 1 99 ? 3.666 12.258 -0.568 1 96.06 99 GLU A CA 1
ATOM 786 C C . GLU A 1 99 ? 4.832 12.625 -1.484 1 96.06 99 GLU A C 1
ATOM 788 O O . GLU A 1 99 ? 4.84 12.258 -2.662 1 96.06 99 GLU A O 1
ATOM 793 N N . GLN A 1 100 ? 5.789 13.367 -0.968 1 97.94 100 GLN A N 1
ATOM 794 C CA . GLN A 1 100 ? 6.977 13.75 -1.726 1 97.94 100 GLN A CA 1
ATOM 795 C C . GLN A 1 100 ? 7.766 12.523 -2.162 1 97.94 100 GLN A C 1
ATOM 797 O O . GLN A 1 100 ? 8.297 12.484 -3.273 1 97.94 100 GLN A O 1
ATOM 802 N N . ALA A 1 101 ? 7.789 11.516 -1.239 1 97.94 101 ALA A N 1
ATOM 803 C CA . ALA A 1 101 ? 8.469 10.266 -1.559 1 97.94 101 ALA A CA 1
ATOM 804 C C . ALA A 1 101 ? 7.766 9.531 -2.697 1 97.94 101 ALA A C 1
ATOM 806 O O . ALA A 1 101 ? 8.414 9.023 -3.611 1 97.94 101 ALA A O 1
ATOM 807 N N . VAL A 1 102 ? 6.477 9.508 -2.674 1 97.38 102 VAL A N 1
ATOM 808 C CA . VAL A 1 102 ? 5.676 8.891 -3.725 1 97.38 102 VAL A CA 1
ATOM 809 C C . VAL A 1 102 ? 5.965 9.57 -5.062 1 97.38 102 VAL A C 1
ATOM 811 O O . VAL A 1 102 ? 6.199 8.898 -6.066 1 97.38 102 VAL A O 1
ATOM 814 N N . GLU A 1 103 ? 6.008 10.828 -5.051 1 96.56 103 GLU A N 1
ATOM 815 C CA . GLU A 1 103 ? 6.277 11.594 -6.266 1 96.56 103 GLU A CA 1
ATOM 816 C C . GLU A 1 103 ? 7.688 11.328 -6.781 1 96.56 103 GLU A C 1
ATOM 818 O O . GLU A 1 103 ? 7.902 11.227 -7.992 1 96.56 103 GLU A O 1
ATOM 823 N N . ALA A 1 104 ? 8.602 11.234 -5.84 1 96.94 104 ALA A N 1
ATOM 824 C CA . ALA A 1 104 ? 9.992 10.977 -6.223 1 96.94 104 ALA A CA 1
ATOM 825 C C . ALA A 1 104 ? 10.125 9.625 -6.922 1 96.94 104 ALA A C 1
ATOM 827 O O . ALA A 1 104 ? 10.836 9.508 -7.922 1 96.94 104 ALA A O 1
ATOM 828 N N . VAL A 1 105 ? 9.477 8.633 -6.391 1 97.56 105 VAL A N 1
ATOM 829 C CA . VAL A 1 105 ? 9.531 7.293 -6.965 1 97.56 105 VAL A CA 1
ATOM 830 C C . VAL A 1 105 ? 8.906 7.301 -8.359 1 97.56 105 VAL A C 1
ATOM 832 O O . VAL A 1 105 ? 9.461 6.723 -9.297 1 97.56 105 VAL A O 1
ATOM 835 N N . LEU A 1 106 ? 7.793 7.973 -8.516 1 96.69 106 LEU A N 1
ATOM 836 C CA . LEU A 1 106 ? 7.098 8.031 -9.797 1 96.69 106 LEU A CA 1
ATOM 837 C C . LEU A 1 106 ? 7.922 8.797 -10.828 1 96.69 106 LEU A C 1
ATOM 839 O O . LEU A 1 106 ? 7.953 8.422 -12 1 96.69 106 LEU A O 1
ATOM 843 N N . ALA A 1 107 ? 8.57 9.836 -10.375 1 94.62 107 ALA A N 1
ATOM 844 C CA . ALA A 1 107 ? 9.406 10.633 -11.273 1 94.62 107 ALA A CA 1
ATOM 845 C C . ALA A 1 107 ? 10.594 9.82 -11.781 1 94.62 107 ALA A C 1
ATOM 847 O O . ALA A 1 107 ? 10.938 9.891 -12.969 1 94.62 107 ALA A O 1
ATOM 848 N N . LYS A 1 108 ? 11.172 9.086 -10.891 1 92.88 108 LYS A N 1
ATOM 849 C CA . LYS A 1 108 ? 12.305 8.258 -11.281 1 92.88 108 LYS A CA 1
ATOM 850 C C . LYS A 1 108 ? 11.883 7.164 -12.258 1 92.88 108 LYS A C 1
ATOM 852 O O . LYS A 1 108 ? 12.617 6.836 -13.188 1 92.88 108 LYS A O 1
ATOM 857 N N . ALA A 1 109 ? 10.734 6.602 -12.016 1 91.06 109 ALA A N 1
ATOM 858 C CA . ALA A 1 109 ? 10.219 5.543 -12.883 1 91.06 109 ALA A CA 1
ATOM 859 C C . ALA A 1 109 ? 9.891 6.086 -14.266 1 91.06 109 ALA A C 1
ATOM 861 O O . ALA A 1 109 ? 10.109 5.402 -15.273 1 91.06 109 ALA A O 1
ATOM 862 N N . LYS A 1 110 ? 9.328 7.195 -14.336 1 87.88 110 LYS A N 1
ATOM 863 C CA . LYS A 1 110 ? 9.008 7.832 -15.609 1 87.88 110 LYS A CA 1
ATOM 864 C C . LYS A 1 110 ? 10.266 8.094 -16.422 1 87.88 110 LYS A C 1
ATOM 866 O O . LYS A 1 110 ? 10.273 7.906 -17.641 1 87.88 110 LYS A O 1
ATOM 871 N N . VAL A 1 111 ? 11.195 8.492 -15.75 1 83.44 111 VAL A N 1
ATOM 872 C CA . VAL A 1 111 ? 12.453 8.781 -16.422 1 83.44 111 VAL A CA 1
ATOM 873 C C . VAL A 1 111 ? 13.062 7.488 -16.969 1 83.44 111 VAL A C 1
ATOM 875 O O . VAL A 1 111 ? 13.586 7.457 -18.078 1 83.44 111 VAL A O 1
ATOM 878 N N . SER A 1 112 ? 12.891 6.465 -16.188 1 82.19 112 SER A N 1
ATOM 879 C CA . SER A 1 112 ? 13.438 5.184 -16.625 1 82.19 112 SER A CA 1
ATOM 880 C C . SER A 1 112 ? 12.664 4.633 -17.828 1 82.19 112 SER A C 1
ATOM 882 O O . SER A 1 112 ? 13.25 4.047 -18.734 1 82.19 112 SER A O 1
ATOM 884 N N . GLU A 1 113 ? 11.492 4.742 -17.781 1 81.38 113 GLU A N 1
ATOM 885 C CA . GLU A 1 113 ? 10.688 4.285 -18.922 1 81.38 113 GLU A CA 1
ATOM 886 C C . GLU A 1 113 ? 11.016 5.074 -20.188 1 81.38 113 GLU A C 1
ATOM 888 O O . GLU A 1 113 ? 11.062 4.508 -21.281 1 81.38 113 GLU A O 1
ATOM 893 N N . LYS A 1 114 ? 11.164 6.254 -20.078 1 79.69 114 LYS A N 1
ATOM 894 C CA . LYS A 1 114 ? 11.5 7.098 -21.219 1 79.69 114 LYS A CA 1
ATOM 895 C C . LYS A 1 114 ? 12.859 6.727 -21.797 1 79.69 114 LYS A C 1
ATOM 897 O O . LYS A 1 114 ? 13.047 6.707 -23.016 1 79.69 114 LYS A O 1
ATOM 902 N N . ALA A 1 115 ? 13.688 6.496 -20.859 1 72.88 115 ALA A N 1
ATOM 903 C CA . ALA A 1 115 ? 15.023 6.117 -21.297 1 72.88 115 ALA A CA 1
ATOM 904 C C . ALA A 1 115 ? 15 4.785 -22.031 1 72.88 115 ALA A C 1
ATOM 906 O O . ALA A 1 115 ? 15.68 4.625 -23.047 1 72.88 115 ALA A O 1
ATOM 907 N N . THR A 1 116 ? 14.242 3.918 -21.547 1 79.38 116 THR A N 1
ATOM 908 C CA . THR A 1 116 ? 14.156 2.605 -22.172 1 79.38 116 THR A CA 1
ATOM 909 C C . THR A 1 116 ? 13.469 2.705 -23.531 1 79.38 116 THR A C 1
ATOM 911 O O . THR A 1 116 ? 13.891 2.066 -24.5 1 79.38 116 THR A O 1
ATOM 914 N N . SER A 1 117 ? 12.43 3.459 -23.5 1 75.81 117 SER A N 1
ATOM 915 C CA . SER A 1 117 ? 11.727 3.656 -24.766 1 75.81 117 SER A CA 1
ATOM 916 C C . SER A 1 117 ? 12.617 4.344 -25.797 1 75.81 117 SER A C 1
ATOM 918 O O . SER A 1 117 ? 12.602 3.996 -26.969 1 75.81 117 SER A O 1
ATOM 920 N N . PHE A 1 118 ? 13.359 5.285 -25.422 1 75.38 118 PHE A N 1
ATOM 921 C CA . PHE A 1 118 ? 14.289 5.996 -26.281 1 75.38 118 PHE A CA 1
ATOM 922 C C . PHE A 1 118 ? 15.367 5.055 -26.812 1 75.38 118 PHE A C 1
ATOM 924 O O . PHE A 1 118 ? 15.68 5.07 -28 1 75.38 118 PHE A O 1
ATOM 931 N N . ASN A 1 119 ? 15.914 4.328 -25.891 1 74.19 119 ASN A N 1
ATOM 932 C CA . ASN A 1 119 ? 16.938 3.365 -26.266 1 74.19 119 ASN A CA 1
ATOM 933 C C . ASN A 1 119 ? 16.406 2.338 -27.266 1 74.19 119 ASN A C 1
ATOM 935 O O . ASN A 1 119 ? 17.109 1.957 -28.203 1 74.19 119 ASN A O 1
ATOM 939 N N . GLU A 1 120 ? 15.211 1.902 -26.891 1 76.56 120 GLU A N 1
ATOM 940 C CA . GLU A 1 120 ? 14.578 0.961 -27.812 1 76.56 120 GLU A CA 1
ATOM 941 C C . GLU A 1 120 ? 14.344 1.595 -29.188 1 76.56 120 GLU A C 1
ATOM 943 O O . GLU A 1 120 ? 14.539 0.948 -30.219 1 76.56 120 GLU A O 1
ATOM 948 N N . LEU A 1 121 ? 13.914 2.791 -29.172 1 75 121 LEU A N 1
ATOM 949 C CA . LEU A 1 121 ? 13.672 3.529 -30.406 1 75 121 LEU A CA 1
ATOM 950 C C . LEU A 1 121 ? 14.977 3.768 -31.156 1 75 121 LEU A C 1
ATOM 952 O O . LEU A 1 121 ? 15.039 3.609 -32.375 1 75 121 LEU A O 1
ATOM 956 N N . MET A 1 122 ? 15.984 4.117 -30.453 1 79.31 122 MET A N 1
ATOM 957 C CA . MET A 1 122 ? 17.281 4.406 -31.062 1 79.31 122 MET A CA 1
ATOM 958 C C . MET A 1 122 ? 17.906 3.139 -31.625 1 79.31 122 MET A C 1
ATOM 960 O O . MET A 1 122 ? 18.594 3.18 -32.656 1 79.31 122 MET A O 1
ATOM 964 N N . ASN A 1 123 ? 17.641 2.057 -30.906 1 73.81 123 ASN A N 1
ATOM 965 C CA . ASN A 1 123 ? 18.172 0.775 -31.344 1 73.81 123 ASN A CA 1
ATOM 966 C C . ASN A 1 123 ? 17.469 0.282 -32.625 1 73.81 123 ASN A C 1
ATOM 968 O O . ASN A 1 123 ? 18.062 -0.465 -33.406 1 73.81 123 ASN A O 1
ATOM 972 N N . GLN A 1 124 ? 16.172 0.585 -32.656 1 71.5 124 GLN A N 1
ATOM 973 C CA . GLN A 1 124 ? 15.438 0.208 -33.844 1 71.5 124 GLN A CA 1
ATOM 974 C C . GLN A 1 124 ? 15.883 1.038 -35.062 1 71.5 124 GLN A C 1
ATOM 976 O O . GLN A 1 124 ? 15.805 0.581 -36.188 1 71.5 124 GLN A O 1
ATOM 981 N N . GLN A 1 125 ? 16.156 2.307 -34.781 1 62 125 GLN A N 1
ATOM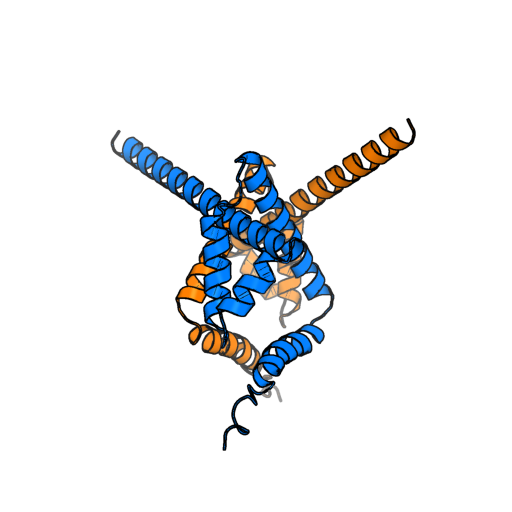 982 C CA . GLN A 1 125 ? 16.562 3.166 -35.875 1 62 125 GLN A CA 1
ATOM 983 C C . GLN A 1 125 ? 18 2.873 -36.312 1 62 125 GLN A C 1
ATOM 985 O O . GLN A 1 125 ? 18.375 3.111 -37.469 1 62 125 GLN A O 1
ATOM 990 N N . ALA A 1 126 ? 18.641 2.127 -35.531 1 56.56 126 ALA A N 1
ATOM 991 C CA . ALA A 1 126 ? 19.984 1.769 -35.969 1 56.56 126 ALA A CA 1
ATOM 992 C C . ALA A 1 126 ? 19.969 0.427 -36.688 1 56.56 126 ALA A C 1
ATOM 994 O O . ALA A 1 126 ? 19.109 -0.413 -36.469 1 56.56 126 ALA A O 1
ATOM 995 N N . ARG B 1 1 ? -32.312 -36.781 -7.473 1 32.28 1 ARG B N 1
ATOM 996 C CA . ARG B 1 1 ? -31.891 -36.125 -6.242 1 32.28 1 ARG B CA 1
ATOM 997 C C . ARG B 1 1 ? -30.75 -35.156 -6.516 1 32.28 1 ARG B C 1
ATOM 999 O O . ARG B 1 1 ? -30.172 -34.562 -5.586 1 32.28 1 ARG B O 1
ATOM 1006 N N . ALA B 1 2 ? -30.078 -35.219 -7.57 1 46.19 2 ALA B N 1
ATOM 1007 C CA . ALA B 1 2 ? -28.859 -34.625 -8.086 1 46.19 2 ALA B CA 1
ATOM 1008 C C . ALA B 1 2 ? -29.047 -33.094 -8.258 1 46.19 2 ALA B C 1
ATOM 1010 O O . ALA B 1 2 ? -28.094 -32.375 -8.547 1 46.19 2 ALA B O 1
ATOM 1011 N N . ARG B 1 3 ? -30.297 -32.656 -8.375 1 40.31 3 ARG B N 1
ATOM 1012 C CA . ARG B 1 3 ? -30.484 -31.344 -9 1 40.31 3 ARG B CA 1
ATOM 1013 C C . ARG B 1 3 ? -30.141 -30.219 -8.023 1 40.31 3 ARG B C 1
ATOM 1015 O O . ARG B 1 3 ? -30.344 -29.031 -8.328 1 40.31 3 ARG B O 1
ATOM 1022 N N . ASP B 1 4 ? -30.344 -30.578 -6.707 1 40.09 4 ASP B N 1
ATOM 1023 C CA . ASP B 1 4 ? -30.172 -29.391 -5.867 1 40.09 4 ASP B CA 1
ATOM 1024 C C . ASP B 1 4 ? -28.766 -28.812 -6.008 1 40.09 4 ASP B C 1
ATOM 1026 O O . ASP B 1 4 ? -27.828 -29.297 -5.367 1 40.09 4 ASP B O 1
ATOM 1030 N N . SER B 1 5 ? -28.203 -28.797 -7.254 1 36.47 5 SER B N 1
ATOM 1031 C CA . SER B 1 5 ? -26.969 -28.031 -7.43 1 36.47 5 SER B CA 1
ATOM 1032 C C . SER B 1 5 ? -27.016 -26.719 -6.641 1 36.47 5 SER B C 1
ATOM 1034 O O . SER B 1 5 ? -28.016 -26.016 -6.668 1 36.47 5 SER B O 1
ATOM 1036 N N . ALA B 1 6 ? -26.453 -26.781 -5.383 1 40.06 6 ALA B N 1
ATOM 1037 C CA . ALA B 1 6 ? -26.109 -25.641 -4.527 1 40.06 6 ALA B CA 1
ATOM 1038 C C . ALA B 1 6 ? -25.797 -24.406 -5.363 1 40.06 6 ALA B C 1
ATOM 1040 O O . ALA B 1 6 ? -24.875 -24.406 -6.18 1 40.06 6 ALA B O 1
ATOM 1041 N N . VAL B 1 7 ? -26.828 -23.734 -5.902 1 35.59 7 VAL B N 1
ATOM 1042 C CA . VAL B 1 7 ? -26.703 -22.359 -6.348 1 35.59 7 VAL B CA 1
ATOM 1043 C C . VAL B 1 7 ? -25.703 -21.609 -5.473 1 35.59 7 VAL B C 1
ATOM 1045 O O . VAL B 1 7 ? -25.938 -21.406 -4.281 1 35.59 7 VAL B O 1
ATOM 1048 N N . LEU B 1 8 ? -24.438 -22.062 -5.332 1 39.94 8 LEU B N 1
ATOM 1049 C CA . LEU B 1 8 ? -23.422 -21.125 -4.855 1 39.94 8 LEU B CA 1
ATOM 1050 C C . LEU B 1 8 ? -23.812 -19.688 -5.195 1 39.94 8 LEU B C 1
ATOM 1052 O O . LEU B 1 8 ? -23.969 -19.359 -6.371 1 39.94 8 LEU B O 1
ATOM 1056 N N . ARG B 1 9 ? -24.781 -19.125 -4.461 1 39.81 9 ARG B N 1
ATOM 1057 C CA . ARG B 1 9 ? -25.359 -17.797 -4.488 1 39.81 9 ARG B CA 1
ATOM 1058 C C . ARG B 1 9 ? -24.297 -16.734 -4.797 1 39.81 9 ARG B C 1
ATOM 1060 O O . ARG B 1 9 ? -23.172 -16.828 -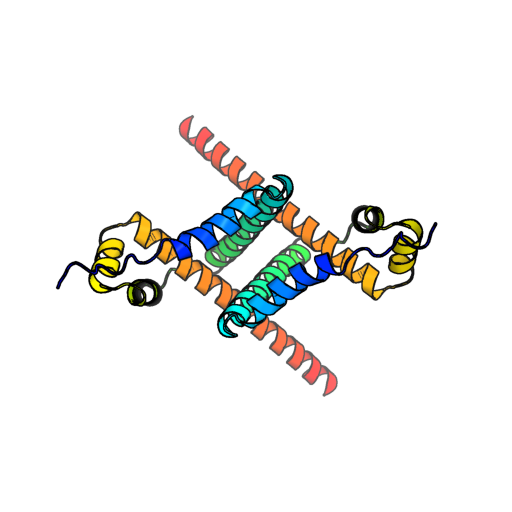4.312 1 39.81 9 ARG B O 1
ATOM 1067 N N . PRO B 1 10 ? -24.406 -16.047 -5.992 1 39.81 10 PRO B N 1
ATOM 1068 C CA . PRO B 1 10 ? -23.641 -14.859 -6.391 1 39.81 10 PRO B CA 1
ATOM 1069 C C . PRO B 1 10 ? -23.375 -13.922 -5.219 1 39.81 10 PRO B C 1
ATOM 1071 O O . PRO B 1 10 ? -23 -12.758 -5.43 1 39.81 10 PRO B O 1
ATOM 1074 N N . GLN B 1 11 ? -23.688 -14.43 -4.082 1 38.56 11 GLN B N 1
ATOM 1075 C CA . GLN B 1 11 ? -23.578 -13.453 -3.002 1 38.56 11 GLN B CA 1
ATOM 1076 C C . GLN B 1 11 ? -22.141 -12.977 -2.822 1 38.56 11 GLN B C 1
ATOM 1078 O O . GLN B 1 11 ? -21.922 -11.867 -2.332 1 38.56 11 GLN B O 1
ATOM 1083 N N . ALA B 1 12 ? -21.234 -13.875 -3.057 1 41.22 12 ALA B N 1
ATOM 1084 C CA . ALA B 1 12 ? -19.859 -13.383 -3.008 1 41.22 12 ALA B CA 1
ATOM 1085 C C . ALA B 1 12 ? -19.609 -12.328 -4.086 1 41.22 12 ALA B C 1
ATOM 1087 O O . ALA B 1 12 ? -18.859 -11.383 -3.875 1 41.22 12 ALA B O 1
ATOM 1088 N N . ALA B 1 13 ? -20.25 -12.445 -5.191 1 42.03 13 ALA B N 1
ATOM 1089 C CA . ALA B 1 13 ? -20.188 -11.43 -6.238 1 42.03 13 ALA B CA 1
ATOM 1090 C C . ALA B 1 13 ? -20.828 -10.133 -5.785 1 42.03 13 ALA B C 1
ATOM 1092 O O . ALA B 1 13 ? -20.484 -9.047 -6.266 1 42.03 13 ALA B O 1
ATOM 1093 N N . GLN B 1 14 ? -21.875 -10.125 -5.012 1 41.44 14 GLN B N 1
ATOM 1094 C CA . GLN B 1 14 ? -22.547 -8.922 -4.543 1 41.44 14 GLN B CA 1
ATOM 1095 C C . GLN B 1 14 ? -21.656 -8.094 -3.639 1 41.44 14 GLN B C 1
ATOM 1097 O O . GLN B 1 14 ? -21.703 -6.859 -3.668 1 41.44 14 GLN B O 1
ATOM 1102 N N . ARG B 1 15 ? -20.953 -8.789 -2.727 1 44.06 15 ARG B N 1
ATOM 1103 C CA . ARG B 1 15 ? -20.031 -8.023 -1.894 1 44.06 15 ARG B CA 1
ATOM 1104 C C . ARG B 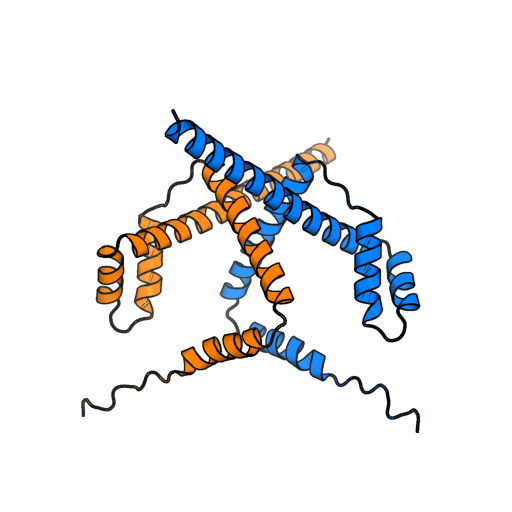1 15 ? -18.875 -7.449 -2.723 1 44.06 15 ARG B C 1
ATOM 1106 O O . ARG B 1 15 ? -18.406 -6.348 -2.451 1 44.06 15 ARG B O 1
ATOM 1113 N N . CYS B 1 16 ? -18.344 -8.297 -3.625 1 43.91 16 CYS B N 1
ATOM 1114 C CA . CYS B 1 16 ? -17.406 -7.746 -4.59 1 43.91 16 CYS B CA 1
ATOM 1115 C C . CYS B 1 16 ? -18.062 -6.688 -5.461 1 43.91 16 CYS B C 1
ATOM 1117 O O . CYS B 1 16 ? -17.453 -5.676 -5.801 1 43.91 16 CYS B O 1
ATOM 1119 N N . GLY B 1 17 ? -19.219 -6.941 -5.953 1 44.84 17 GLY B N 1
ATOM 1120 C CA . GLY B 1 17 ? -20.016 -5.992 -6.719 1 44.84 17 GLY B CA 1
ATOM 1121 C C . GLY B 1 17 ? -20.375 -4.742 -5.934 1 44.84 17 GLY B C 1
ATOM 1122 O O . GLY B 1 17 ? -20.422 -3.645 -6.496 1 44.84 17 GLY B O 1
ATOM 1123 N N . GLY B 1 18 ? -20.812 -4.875 -4.727 1 45.34 18 GLY B N 1
ATOM 1124 C CA . GLY B 1 18 ? -21.172 -3.746 -3.887 1 45.34 18 GLY B CA 1
ATOM 1125 C C . GLY B 1 18 ? -20 -2.84 -3.572 1 45.34 18 GLY B C 1
ATOM 1126 O O . GLY B 1 18 ? -20.141 -1.615 -3.543 1 45.34 18 GLY B O 1
ATOM 1127 N N . HIS B 1 19 ? -18.844 -3.512 -3.209 1 49.22 19 HIS B N 1
ATOM 1128 C CA . HIS B 1 19 ? -17.625 -2.711 -3.092 1 49.22 19 HIS B CA 1
ATOM 1129 C C . HIS B 1 19 ? -17.281 -2.043 -4.418 1 49.22 19 HIS B C 1
ATOM 1131 O O . HIS B 1 19 ? -16.844 -0.889 -4.441 1 49.22 19 HIS B O 1
ATOM 1137 N N . ALA B 1 20 ? -17.578 -2.848 -5.473 1 49.03 20 ALA B N 1
ATOM 1138 C CA . ALA B 1 20 ? -17.391 -2.254 -6.793 1 49.03 20 ALA B CA 1
ATOM 1139 C C . ALA B 1 20 ? -18.391 -1.129 -7.043 1 49.03 20 ALA B C 1
ATOM 1141 O O . ALA B 1 20 ? -18.031 -0.078 -7.578 1 49.03 20 ALA B O 1
ATOM 1142 N N . LYS B 1 21 ? -19.609 -1.394 -6.75 1 51.59 21 LYS B N 1
ATOM 1143 C CA . LYS B 1 21 ? -20.625 -0.368 -6.977 1 51.59 21 LYS B CA 1
ATOM 1144 C C . LYS B 1 21 ? -20.375 0.85 -6.09 1 51.59 21 LYS B C 1
ATOM 1146 O O . LYS B 1 21 ? -20.531 1.989 -6.535 1 51.59 21 LYS B O 1
ATOM 1151 N N . GLN B 1 22 ? -20.031 0.639 -4.805 1 52.75 22 GLN B N 1
ATOM 1152 C CA . GLN B 1 22 ? -19.75 1.757 -3.908 1 52.75 22 GLN B CA 1
ATOM 1153 C C . GLN B 1 22 ? -18.422 2.428 -4.262 1 52.75 22 GLN B C 1
ATOM 1155 O O . GLN B 1 22 ? -18.281 3.646 -4.137 1 52.75 22 GLN B O 1
ATOM 1160 N N . ALA B 1 23 ? -17.578 1.479 -4.766 1 57.03 23 ALA B N 1
ATOM 1161 C CA . ALA B 1 23 ? -16.328 2.02 -5.273 1 57.03 23 ALA B CA 1
ATOM 1162 C C . ALA B 1 23 ? -16.547 2.877 -6.512 1 57.03 23 ALA B C 1
ATOM 1164 O O . ALA B 1 23 ? -15.883 3.893 -6.707 1 57.03 23 ALA B O 1
ATOM 1165 N N . LEU B 1 24 ? -17.656 2.367 -7.23 1 57.53 24 LEU B N 1
ATOM 1166 C CA . LEU B 1 24 ? -17.953 3.121 -8.438 1 57.53 24 LEU B CA 1
ATOM 1167 C C . LEU B 1 24 ? -18.547 4.484 -8.094 1 57.53 24 LEU B C 1
ATOM 1169 O O . LEU B 1 24 ? -18.5 5.41 -8.914 1 57.53 24 LEU B O 1
ATOM 1173 N N . GLU B 1 25 ? -18.984 4.594 -6.941 1 63.91 25 GLU B N 1
ATOM 1174 C CA . GLU B 1 25 ? -19.562 5.879 -6.562 1 63.91 25 GLU B CA 1
ATOM 1175 C C . GLU B 1 25 ? -18.516 6.812 -5.98 1 63.91 25 GLU B C 1
ATOM 1177 O O . GLU B 1 25 ? -18.719 8.023 -5.887 1 63.91 25 GLU B O 1
ATOM 1182 N N . LEU B 1 26 ? -17.344 6.234 -5.727 1 69.31 26 LEU B N 1
ATOM 1183 C CA . LEU B 1 26 ? -16.297 7.078 -5.164 1 69.31 26 LEU B CA 1
ATOM 1184 C C . LEU B 1 26 ? -15.656 7.938 -6.246 1 69.31 26 LEU B C 1
ATOM 1186 O O . LEU B 1 26 ? -15.516 7.5 -7.391 1 69.31 26 LEU B O 1
ATOM 1190 N N . PRO B 1 27 ? -15.445 9.164 -6.012 1 77.75 27 PRO B N 1
ATOM 1191 C CA . PRO B 1 27 ? -14.812 10.047 -6.992 1 77.75 27 PRO B CA 1
ATOM 1192 C C . PRO B 1 27 ? -13.555 9.438 -7.617 1 77.75 27 PRO B C 1
ATOM 1194 O O . PRO B 1 27 ? -12.805 8.727 -6.938 1 77.75 27 PRO B O 1
ATOM 1197 N N . ARG B 1 28 ? -13.438 9.656 -8.977 1 83.56 28 ARG B N 1
ATOM 1198 C CA . ARG B 1 28 ? -12.32 9.148 -9.766 1 83.56 28 ARG B CA 1
ATOM 1199 C C . ARG B 1 28 ? -10.992 9.5 -9.109 1 83.56 28 ARG B C 1
ATOM 1201 O O . ARG B 1 28 ? -10.023 8.742 -9.219 1 83.56 28 ARG B O 1
ATOM 1208 N N . GLU B 1 29 ? -11.039 10.648 -8.508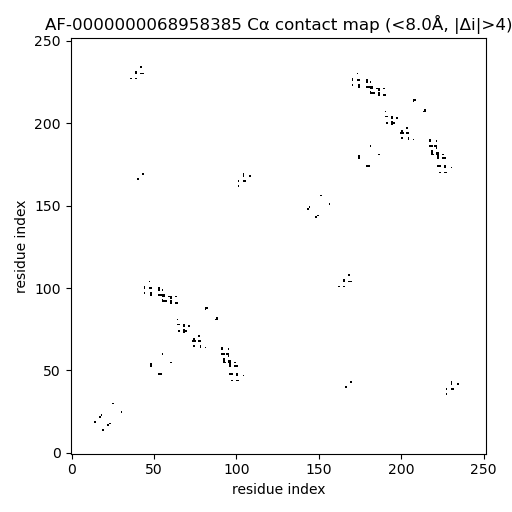 1 80.81 29 GLU B N 1
ATOM 1209 C CA . GLU B 1 29 ? -9.82 11.164 -7.879 1 80.81 29 GLU B CA 1
ATOM 1210 C C . GLU B 1 29 ? -9.328 10.219 -6.785 1 80.81 29 GLU B C 1
ATOM 1212 O O . GLU B 1 29 ? -8.125 10.023 -6.621 1 80.81 29 GLU B O 1
ATOM 1217 N N . LEU B 1 30 ? -10.312 9.68 -6.078 1 79.12 30 LEU B N 1
ATOM 1218 C CA . LEU B 1 30 ? -9.945 8.742 -5.027 1 79.12 30 LEU B CA 1
ATOM 1219 C C . LEU B 1 30 ? -9.32 7.484 -5.617 1 79.12 30 LEU B C 1
ATOM 1221 O O . LEU B 1 30 ? -8.328 6.973 -5.086 1 79.12 30 LEU B O 1
ATOM 1225 N N . PHE B 1 31 ? -9.797 7.16 -6.746 1 83.44 31 PHE B N 1
ATOM 1226 C CA . PHE B 1 31 ? -9.258 5.977 -7.41 1 83.44 31 PHE B CA 1
ATOM 1227 C C . PHE B 1 31 ? -7.871 6.254 -7.977 1 83.44 31 PHE B C 1
ATOM 1229 O O . PHE B 1 31 ? -6.992 5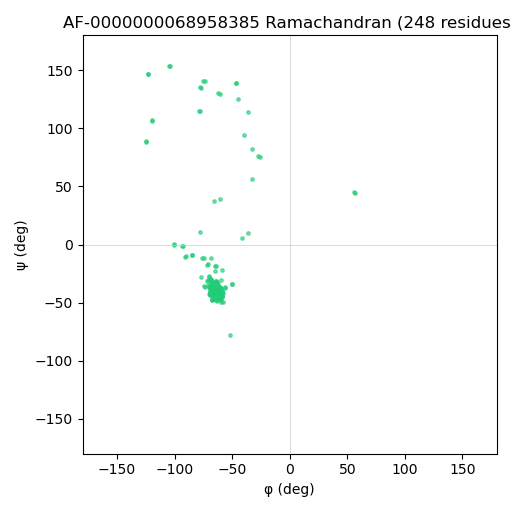.391 -7.93 1 83.44 31 PHE B O 1
ATOM 1236 N N . GLU B 1 32 ? -7.605 7.445 -8.484 1 87.81 32 GLU B N 1
ATOM 1237 C CA . GLU B 1 32 ? -6.324 7.816 -9.086 1 87.81 32 GLU B CA 1
ATOM 1238 C C . GLU B 1 32 ? -5.211 7.828 -8.039 1 87.81 32 GLU B C 1
ATOM 1240 O O . GLU B 1 32 ? -4.102 7.355 -8.297 1 87.81 32 GLU B O 1
ATOM 1245 N N . GLU B 1 33 ? -5.602 8.297 -6.883 1 84.69 33 GLU B N 1
ATOM 1246 C CA . GLU B 1 33 ? -4.609 8.359 -5.809 1 84.69 33 GLU B CA 1
ATOM 1247 C C . GLU B 1 33 ? -4.25 6.957 -5.32 1 84.69 33 GLU B C 1
ATOM 1249 O O . GLU B 1 33 ? -3.08 6.664 -5.066 1 84.69 33 GLU B O 1
ATOM 1254 N N . GLN B 1 34 ? -5.32 6.168 -5.199 1 87.5 34 GLN B N 1
ATOM 1255 C CA . GLN B 1 34 ? -5.102 4.789 -4.777 1 87.5 34 GLN B CA 1
ATOM 1256 C C . GLN B 1 34 ? -4.27 4.027 -5.801 1 87.5 34 GLN B C 1
ATOM 1258 O O . GLN B 1 34 ? -3.375 3.26 -5.438 1 87.5 34 GLN B O 1
ATOM 1263 N N . ALA B 1 35 ? -4.531 4.344 -7.051 1 89.69 35 ALA B N 1
ATOM 1264 C CA . ALA B 1 35 ? -3.799 3.688 -8.133 1 89.69 35 ALA B CA 1
ATOM 1265 C C . ALA B 1 35 ? -2.332 4.109 -8.133 1 89.69 35 ALA B C 1
ATOM 1267 O O . ALA B 1 35 ? -1.438 3.277 -8.297 1 89.69 35 ALA B O 1
ATOM 1268 N N . LYS B 1 36 ? -2.027 5.32 -7.969 1 91.25 36 LYS B N 1
ATOM 1269 C CA . LYS B 1 36 ? -0.665 5.836 -7.898 1 91.25 36 LYS B CA 1
ATOM 1270 C C . LYS B 1 36 ? 0.115 5.176 -6.766 1 91.25 36 LYS B C 1
ATOM 1272 O O . LYS B 1 36 ? 1.263 4.766 -6.949 1 91.25 36 LYS B O 1
ATOM 1277 N N . ARG B 1 37 ? -0.575 5.035 -5.684 1 92 37 ARG B N 1
ATOM 1278 C CA . ARG B 1 37 ? 0.073 4.418 -4.531 1 92 37 ARG B CA 1
ATOM 1279 C C . ARG B 1 37 ? 0.385 2.949 -4.801 1 92 37 ARG B C 1
ATOM 1281 O O . ARG B 1 37 ? 1.445 2.453 -4.414 1 92 37 ARG B O 1
ATOM 1288 N N . ARG B 1 38 ? -0.586 2.393 -5.508 1 93.38 38 ARG B N 1
ATOM 1289 C CA . ARG B 1 38 ? -0.361 0.993 -5.855 1 93.38 38 ARG B CA 1
ATOM 1290 C C . ARG B 1 38 ? 0.839 0.844 -6.781 1 93.38 38 ARG B C 1
ATOM 1292 O O . ARG B 1 38 ? 1.661 -0.057 -6.602 1 93.38 38 ARG B O 1
ATOM 1299 N N . VAL B 1 39 ? 0.981 1.645 -7.734 1 95.12 39 VAL B N 1
ATOM 1300 C CA . VAL B 1 39 ? 2.092 1.622 -8.68 1 95.12 39 VAL B CA 1
ATOM 1301 C C . VAL B 1 39 ? 3.408 1.846 -7.941 1 95.12 39 VAL B C 1
ATOM 1303 O O . VAL B 1 39 ? 4.383 1.122 -8.164 1 95.12 39 VAL B O 1
ATOM 1306 N N . VAL B 1 40 ? 3.461 2.781 -6.992 1 96.94 40 VAL B N 1
ATOM 1307 C CA . VAL B 1 40 ? 4.66 3.109 -6.23 1 96.94 40 VAL B CA 1
ATOM 1308 C C . VAL B 1 40 ? 5.09 1.903 -5.398 1 96.94 40 VAL B C 1
ATOM 1310 O O . VAL B 1 40 ? 6.277 1.562 -5.355 1 96.94 40 VAL B O 1
ATOM 1313 N N . VAL B 1 41 ? 4.133 1.267 -4.734 1 95.62 41 VAL B N 1
ATOM 1314 C CA . VAL B 1 41 ? 4.449 0.098 -3.918 1 95.62 41 VAL B CA 1
ATOM 1315 C C . VAL B 1 41 ? 5.035 -1.003 -4.801 1 95.62 41 VAL B C 1
ATOM 1317 O O . VAL B 1 41 ? 6.027 -1.638 -4.434 1 95.62 41 VAL B O 1
ATOM 1320 N N . GLY B 1 42 ? 4.391 -1.158 -5.984 1 96.25 42 GLY B N 1
ATOM 1321 C CA . GLY B 1 42 ? 4.914 -2.145 -6.918 1 96.25 42 GLY B CA 1
ATOM 1322 C C . GLY B 1 42 ? 6.328 -1.843 -7.375 1 96.25 42 GLY B C 1
ATOM 1323 O O . GLY B 1 42 ? 7.164 -2.744 -7.457 1 96.25 42 GLY B O 1
ATOM 1324 N N . LEU B 1 43 ? 6.594 -0.594 -7.641 1 97.31 43 LEU B N 1
ATOM 1325 C CA . LEU B 1 43 ? 7.922 -0.169 -8.07 1 97.31 43 LEU B CA 1
ATOM 1326 C C . LEU B 1 43 ? 8.953 -0.397 -6.973 1 97.31 43 LEU B C 1
ATOM 1328 O O . LEU B 1 43 ? 10.047 -0.897 -7.234 1 97.31 43 LEU B O 1
ATOM 1332 N N . LEU B 1 44 ? 8.578 -0.102 -5.785 1 98 44 LEU B N 1
ATOM 1333 C CA . LEU B 1 44 ? 9.492 -0.249 -4.66 1 98 44 LEU B CA 1
ATOM 1334 C C . LEU B 1 44 ? 9.781 -1.72 -4.383 1 98 44 LEU B C 1
ATOM 1336 O O . LEU B 1 44 ? 10.938 -2.1 -4.156 1 98 44 LEU B O 1
ATOM 1340 N N . LEU B 1 45 ? 8.781 -2.537 -4.465 1 97.81 45 LEU B N 1
ATOM 1341 C CA . LEU B 1 45 ? 8.992 -3.969 -4.277 1 97.81 45 LEU B CA 1
ATOM 1342 C C . LEU B 1 45 ? 9.805 -4.551 -5.43 1 97.81 45 LEU B C 1
ATOM 1344 O O . LEU B 1 45 ? 10.641 -5.438 -5.223 1 97.81 45 LEU B O 1
ATOM 1348 N N . GLY B 1 46 ? 9.539 -4.02 -6.625 1 96.56 46 GLY B N 1
ATOM 1349 C CA . GLY B 1 46 ? 10.352 -4.41 -7.766 1 96.56 46 GLY B CA 1
ATOM 1350 C C . GLY B 1 46 ? 11.828 -4.113 -7.578 1 96.56 46 GLY B C 1
ATOM 1351 O O . GLY B 1 46 ? 12.68 -4.934 -7.93 1 96.56 46 GLY B O 1
ATOM 1352 N N . GLU B 1 47 ? 12.094 -3 -7.004 1 96.06 47 GLU B N 1
ATOM 1353 C CA . GLU B 1 47 ? 13.484 -2.629 -6.734 1 96.06 47 GLU B CA 1
ATOM 1354 C C . GLU B 1 47 ? 14.109 -3.566 -5.707 1 96.06 47 GLU B C 1
ATOM 1356 O O . GLU B 1 47 ? 15.281 -3.939 -5.836 1 96.06 47 GLU B O 1
ATOM 1361 N N . VAL B 1 48 ? 13.344 -3.936 -4.672 1 97.62 48 VAL B N 1
ATOM 1362 C CA . VAL B 1 48 ? 13.828 -4.887 -3.674 1 97.62 48 VAL B CA 1
ATOM 1363 C C . VAL B 1 48 ? 14.164 -6.215 -4.348 1 97.62 48 VAL B C 1
ATOM 1365 O O . VAL B 1 48 ? 15.203 -6.809 -4.07 1 97.62 48 VAL B O 1
ATOM 1368 N N . ILE B 1 49 ? 13.328 -6.66 -5.246 1 98.19 49 ILE B N 1
ATOM 1369 C CA . ILE B 1 49 ? 13.508 -7.922 -5.961 1 98.19 49 ILE B CA 1
ATOM 1370 C C . ILE B 1 49 ? 14.781 -7.863 -6.801 1 98.19 49 ILE B C 1
ATOM 1372 O O . ILE B 1 49 ? 15.602 -8.781 -6.754 1 98.19 49 ILE B O 1
ATOM 1376 N N . ARG B 1 50 ? 14.859 -6.789 -7.438 1 96.12 50 ARG B N 1
ATOM 1377 C CA . ARG B 1 50 ? 16 -6.625 -8.328 1 96.12 50 ARG B CA 1
ATOM 1378 C C . ARG B 1 50 ? 17.312 -6.523 -7.539 1 96.12 50 ARG B C 1
ATOM 1380 O O . ARG B 1 50 ? 18.281 -7.215 -7.844 1 96.12 50 ARG B O 1
ATOM 1387 N N . THR B 1 51 ? 17.328 -5.727 -6.547 1 95.94 51 THR B N 1
ATOM 1388 C CA . THR B 1 51 ? 18.562 -5.445 -5.816 1 95.94 51 THR B CA 1
ATOM 1389 C C . THR B 1 51 ? 19 -6.664 -5.012 1 95.94 51 THR B C 1
ATOM 1391 O O . THR B 1 51 ? 20.188 -6.832 -4.73 1 95.94 51 THR B O 1
ATOM 1394 N N . ASN B 1 52 ? 18.094 -7.484 -4.637 1 97.06 52 ASN B N 1
ATOM 1395 C CA . ASN B 1 52 ? 18.438 -8.68 -3.873 1 97.06 52 ASN B CA 1
ATOM 1396 C C . ASN B 1 52 ? 18.469 -9.922 -4.758 1 97.06 52 ASN B C 1
ATOM 1398 O O . ASN B 1 52 ? 18.641 -11.039 -4.262 1 97.06 52 ASN B O 1
ATOM 1402 N N . GLU B 1 53 ? 18.203 -9.773 -6.004 1 98.06 53 GLU B N 1
ATOM 1403 C CA . GLU B 1 53 ? 18.219 -10.852 -6.992 1 98.06 53 GLU B CA 1
ATOM 1404 C C . GLU B 1 53 ? 17.281 -11.984 -6.59 1 98.06 53 GLU B C 1
ATOM 1406 O O . GLU B 1 53 ? 17.656 -13.156 -6.625 1 98.06 53 GLU B O 1
ATOM 1411 N N . LEU B 1 54 ? 16.141 -11.594 -6.164 1 98.31 54 LEU B N 1
ATOM 1412 C CA . LEU B 1 54 ? 15.18 -12.586 -5.711 1 98.31 54 LEU B CA 1
ATOM 1413 C C . LEU B 1 54 ? 14.57 -13.336 -6.895 1 98.31 54 LEU B C 1
ATOM 1415 O O . LEU B 1 54 ? 14.297 -12.734 -7.938 1 98.31 54 LEU B O 1
ATOM 1419 N N . LYS B 1 55 ? 14.383 -14.688 -6.691 1 98.38 55 LYS B N 1
ATOM 1420 C CA . LYS B 1 55 ? 13.648 -15.523 -7.637 1 98.38 55 LYS B CA 1
ATOM 1421 C C . LYS B 1 55 ? 12.477 -16.234 -6.957 1 98.38 55 LYS B C 1
ATOM 1423 O O . LYS B 1 55 ? 12.555 -16.562 -5.773 1 98.38 55 LYS B O 1
ATOM 1428 N N . ALA B 1 56 ? 11.516 -16.375 -7.742 1 98 56 ALA B N 1
ATOM 1429 C CA . ALA B 1 56 ? 10.352 -17.031 -7.164 1 98 56 ALA B CA 1
ATOM 1430 C C . ALA B 1 56 ? 10.703 -18.453 -6.723 1 98 56 ALA B C 1
ATOM 1432 O O . ALA B 1 56 ? 11.297 -19.219 -7.48 1 98 56 ALA B O 1
ATOM 1433 N N . ASP B 1 57 ? 10.375 -18.812 -5.527 1 98 57 ASP B N 1
ATOM 1434 C CA . ASP B 1 57 ? 10.492 -20.172 -5.016 1 98 57 ASP B CA 1
ATOM 1435 C C . ASP B 1 57 ? 9.352 -21.047 -5.512 1 98 57 ASP B C 1
ATOM 1437 O O . ASP B 1 57 ? 8.203 -20.875 -5.094 1 98 57 ASP B O 1
ATOM 1441 N N . GLU B 1 58 ? 9.672 -21.984 -6.258 1 97.06 58 GLU B N 1
ATOM 1442 C CA . GLU B 1 58 ? 8.648 -22.812 -6.895 1 97.06 58 GLU B CA 1
ATOM 1443 C C . GLU B 1 58 ? 7.805 -23.547 -5.859 1 97.06 58 GLU B C 1
ATOM 1445 O O . GLU B 1 58 ? 6.613 -23.797 -6.078 1 97.06 58 GLU B O 1
ATOM 1450 N N . GLU B 1 59 ? 8.406 -23.984 -4.793 1 97.81 59 GLU B N 1
ATOM 1451 C CA . GLU B 1 59 ? 7.641 -24.609 -3.725 1 97.81 59 GLU B CA 1
ATOM 1452 C C . GLU B 1 59 ? 6.605 -23.656 -3.145 1 97.81 59 GLU B C 1
ATOM 1454 O O . GLU B 1 59 ? 5.484 -24.062 -2.832 1 97.81 59 GLU B O 1
ATOM 1459 N N . ARG B 1 60 ? 7.047 -22.406 -2.965 1 97 60 ARG B N 1
ATOM 1460 C CA . ARG B 1 60 ? 6.117 -21.375 -2.492 1 97 60 ARG B CA 1
ATOM 1461 C C . ARG B 1 60 ? 4.992 -21.156 -3.496 1 97 60 ARG B C 1
ATOM 1463 O O . ARG B 1 60 ? 3.832 -20.984 -3.109 1 97 60 ARG B O 1
ATOM 1470 N N . VAL B 1 61 ? 5.277 -21.109 -4.734 1 97.69 61 VAL B N 1
ATOM 1471 C CA . VAL B 1 61 ? 4.293 -20.938 -5.797 1 97.69 61 VAL B CA 1
ATOM 1472 C C . VAL B 1 61 ? 3.262 -22.062 -5.738 1 97.69 61 VAL B C 1
ATOM 1474 O O . VAL B 1 61 ? 2.055 -21.812 -5.762 1 97.69 61 VAL B O 1
ATOM 1477 N N . LYS B 1 62 ? 3.725 -23.281 -5.66 1 96.75 62 LYS B N 1
ATOM 1478 C CA . LYS B 1 62 ? 2.848 -24.453 -5.578 1 96.75 62 LYS B CA 1
ATOM 1479 C C . LYS B 1 62 ? 1.957 -24.391 -4.34 1 96.75 62 LYS B C 1
ATOM 1481 O O . LYS B 1 62 ? 0.771 -24.719 -4.402 1 96.75 62 LYS B O 1
ATOM 1486 N N . GLY B 1 63 ? 2.586 -24.016 -3.27 1 97.19 63 GLY B N 1
ATOM 1487 C CA . GLY B 1 63 ? 1.828 -23.875 -2.037 1 97.19 63 GLY B CA 1
ATOM 1488 C C . GLY B 1 63 ? 0.702 -22.859 -2.15 1 97.19 63 GLY B C 1
ATOM 1489 O O . GLY B 1 63 ? -0.405 -23.094 -1.662 1 97.19 63 GLY B O 1
ATOM 1490 N N . LEU B 1 64 ? 0.994 -21.703 -2.742 1 96.25 64 LEU B N 1
ATOM 1491 C CA . LEU B 1 64 ? -0.016 -20.672 -2.955 1 96.25 64 LEU B CA 1
ATOM 1492 C C . LEU B 1 64 ? -1.168 -21.203 -3.801 1 96.25 64 LEU B C 1
ATOM 1494 O O . LEU B 1 64 ? -2.336 -20.953 -3.49 1 96.25 64 LEU B O 1
ATOM 1498 N N . ILE B 1 65 ? -0.855 -21.922 -4.852 1 97.25 65 ILE B N 1
ATOM 1499 C CA . ILE B 1 65 ? -1.869 -22.469 -5.742 1 97.25 65 ILE B CA 1
ATOM 1500 C C . ILE B 1 65 ? -2.705 -23.516 -5 1 97.25 65 ILE B C 1
ATOM 1502 O O . ILE B 1 65 ? -3.93 -23.547 -5.133 1 97.25 65 ILE B O 1
ATOM 1506 N N . GLU B 1 66 ? -2.055 -24.328 -4.25 1 97.38 66 GLU B N 1
ATOM 1507 C CA . GLU B 1 66 ? -2.742 -25.344 -3.461 1 97.38 66 GLU B CA 1
ATOM 1508 C C . GLU B 1 66 ? -3.695 -24.719 -2.453 1 97.38 66 GLU B C 1
ATOM 1510 O O . GLU B 1 66 ? -4.812 -25.203 -2.256 1 97.38 66 GLU B O 1
ATOM 1515 N N . GLU B 1 67 ? -3.225 -23.672 -1.828 1 94.94 67 GLU B N 1
ATOM 1516 C CA . GLU B 1 67 ? -4.07 -22.938 -0.884 1 94.94 67 GLU B CA 1
ATOM 1517 C C . GLU B 1 67 ? -5.312 -22.391 -1.573 1 94.94 67 GLU B C 1
ATOM 1519 O O . GLU B 1 67 ? -6.422 -22.5 -1.052 1 94.94 67 GLU B O 1
ATOM 1524 N N . MET B 1 68 ? -5.125 -21.766 -2.691 1 93.44 68 MET B N 1
ATOM 1525 C CA . MET B 1 68 ? -6.246 -21.25 -3.465 1 93.44 68 MET B CA 1
ATOM 1526 C C . MET B 1 68 ? -7.176 -22.391 -3.902 1 93.44 68 MET B C 1
ATOM 1528 O O . MET B 1 68 ? -8.398 -22.25 -3.816 1 93.44 68 MET B O 1
ATOM 1532 N N . ALA B 1 69 ? -6.566 -23.484 -4.344 1 96.19 69 ALA B N 1
ATOM 1533 C CA . ALA B 1 69 ? -7.309 -24.625 -4.859 1 96.19 69 ALA B CA 1
ATOM 1534 C C . ALA B 1 69 ? -8.164 -25.266 -3.768 1 96.19 69 ALA B C 1
ATOM 1536 O O . ALA B 1 69 ? -9.234 -25.812 -4.047 1 96.19 69 ALA B O 1
ATOM 1537 N N . SER B 1 70 ? -7.742 -25.234 -2.506 1 96.06 70 SER B N 1
ATOM 1538 C CA . SER B 1 70 ? -8.383 -25.891 -1.377 1 96.06 70 SER B CA 1
ATOM 1539 C C . SER B 1 70 ? -9.766 -25.312 -1.108 1 96.06 70 SER B C 1
ATOM 1541 O O . SER B 1 70 ? -10.602 -25.938 -0.464 1 96.06 70 SER B O 1
ATOM 1543 N N . ALA B 1 71 ? -10.031 -24.125 -1.614 1 90.19 71 ALA B N 1
ATOM 1544 C CA . ALA B 1 71 ? -11.312 -23.453 -1.407 1 90.19 71 ALA B CA 1
ATOM 1545 C C . ALA B 1 71 ? -12.344 -23.922 -2.436 1 90.19 71 ALA B C 1
ATOM 1547 O O . ALA B 1 71 ? -13.531 -23.609 -2.309 1 90.19 71 ALA B O 1
ATOM 1548 N N . TYR B 1 72 ? -11.922 -24.609 -3.344 1 95 72 TYR B N 1
ATOM 1549 C CA . TYR B 1 72 ? -12.812 -25.047 -4.422 1 95 72 TYR B CA 1
ATOM 1550 C C . TYR B 1 72 ? -13.195 -26.516 -4.258 1 95 72 TYR B C 1
ATOM 1552 O O . TYR B 1 72 ? -12.5 -27.281 -3.59 1 95 72 TYR B O 1
ATOM 1560 N N . GLU B 1 73 ? -14.336 -26.891 -4.781 1 95.25 73 GLU B N 1
ATOM 1561 C CA . GLU B 1 73 ? -14.883 -28.234 -4.707 1 95.25 73 GLU B CA 1
ATOM 1562 C C . GLU B 1 73 ? -13.898 -29.266 -5.27 1 95.25 73 GLU B C 1
ATOM 1564 O O . GLU B 1 73 ? -13.773 -30.359 -4.73 1 95.25 73 GLU B O 1
ATOM 1569 N N . ASP B 1 74 ? -13.188 -28.969 -6.285 1 96.81 74 ASP B N 1
ATOM 1570 C CA . ASP B 1 74 ? -12.211 -29.844 -6.93 1 96.81 74 ASP B CA 1
ATOM 1571 C C . ASP B 1 74 ? -10.844 -29.172 -7.004 1 96.81 74 ASP B C 1
ATOM 1573 O O . ASP B 1 74 ? -10.5 -28.562 -8.023 1 96.81 74 ASP B O 1
ATOM 1577 N N . PRO B 1 75 ? -10.062 -29.344 -5.992 1 97 75 PRO B N 1
ATOM 1578 C CA . PRO B 1 75 ? -8.75 -28.688 -5.941 1 97 75 PRO B CA 1
ATOM 1579 C C . PRO B 1 75 ? -7.82 -29.141 -7.062 1 97 75 PRO B C 1
ATOM 1581 O O . PRO B 1 75 ? -7.031 -28.344 -7.578 1 97 75 PRO B O 1
ATOM 1584 N N . LYS B 1 76 ? -7.949 -30.406 -7.445 1 97 76 LYS B N 1
ATOM 1585 C CA . LYS B 1 76 ? -7.059 -30.953 -8.461 1 97 76 LYS B CA 1
ATOM 1586 C C . LYS B 1 76 ? -7.281 -30.281 -9.812 1 97 76 LYS B C 1
ATOM 1588 O O . LYS B 1 76 ? -6.328 -30.031 -10.555 1 97 76 LYS B O 1
ATOM 1593 N N . GLU B 1 77 ? -8.469 -29.984 -10.172 1 96.56 77 GLU B N 1
ATOM 1594 C CA . GLU B 1 77 ? -8.781 -29.297 -11.422 1 96.56 77 GLU B CA 1
ATOM 1595 C C . GLU B 1 77 ? -8.203 -27.891 -11.438 1 96.56 77 GLU B C 1
ATOM 1597 O O . GLU B 1 77 ? -7.742 -27.422 -12.477 1 96.56 77 GLU B O 1
ATOM 1602 N N . VAL B 1 78 ? -8.234 -27.203 -10.266 1 95.5 78 VAL B N 1
ATOM 1603 C CA . VAL B 1 78 ? -7.688 -25.859 -10.133 1 95.5 78 VAL B CA 1
ATOM 1604 C C . VAL B 1 78 ? -6.176 -25.891 -10.336 1 95.5 78 VAL B C 1
ATOM 1606 O O . VAL B 1 78 ? -5.629 -25.094 -11.102 1 95.5 78 VAL B O 1
ATOM 1609 N N . ILE B 1 79 ? -5.527 -26.812 -9.703 1 97.06 79 ILE B N 1
ATOM 1610 C CA . ILE B 1 79 ? -4.078 -26.938 -9.812 1 97.06 79 ILE B CA 1
ATOM 1611 C C . ILE B 1 79 ? -3.689 -27.219 -11.258 1 97.06 79 ILE B C 1
ATOM 1613 O O . ILE B 1 79 ? -2.75 -26.609 -11.781 1 97.06 79 ILE B O 1
ATOM 1617 N N . GLU B 1 80 ? -4.484 -28.109 -11.938 1 96.62 80 GLU B N 1
ATOM 1618 C CA . GLU B 1 80 ? -4.215 -28.438 -13.336 1 96.62 80 GLU B 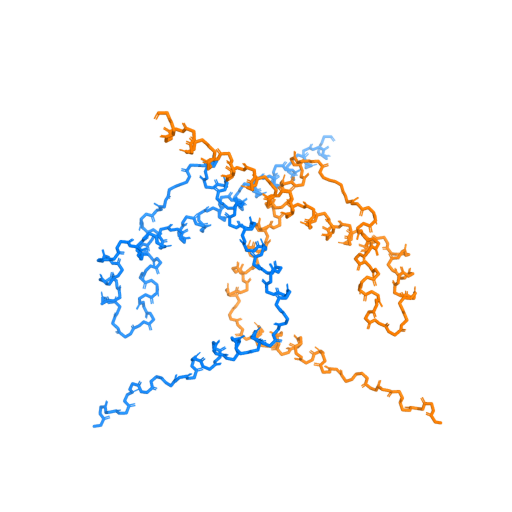CA 1
ATOM 1619 C C . GLU B 1 80 ? -4.402 -27.234 -14.242 1 96.62 80 GLU B C 1
ATOM 1621 O O . GLU B 1 80 ? -3.631 -27.031 -15.18 1 96.62 80 GLU B O 1
ATOM 1626 N N . PHE B 1 81 ? -5.363 -26.438 -13.992 1 96.62 81 PHE B N 1
ATOM 1627 C CA . PHE B 1 81 ? -5.641 -25.234 -14.766 1 96.62 81 PHE B CA 1
ATOM 1628 C C . PHE B 1 81 ? -4.469 -24.266 -14.688 1 96.62 81 PHE B C 1
ATOM 1630 O O . PHE B 1 81 ? -4.02 -23.75 -15.719 1 96.62 81 PHE B O 1
ATOM 1637 N N . TYR B 1 82 ? -3.924 -24.031 -13.477 1 96.44 82 TYR B N 1
ATOM 1638 C CA . TYR B 1 82 ? -2.787 -23.141 -13.297 1 96.44 82 TYR B CA 1
ATOM 1639 C C . TYR B 1 82 ? -1.536 -23.703 -13.953 1 96.44 82 TYR B C 1
ATOM 1641 O O . TYR B 1 82 ? -0.742 -22.953 -14.531 1 96.44 82 TYR B O 1
ATOM 1649 N N . SER B 1 83 ? -1.355 -25.062 -13.875 1 95 83 SER B N 1
ATOM 1650 C CA . SER B 1 83 ? -0.151 -25.703 -14.398 1 95 83 SER B CA 1
ATOM 1651 C C . SER B 1 83 ? -0.106 -25.625 -15.922 1 95 83 SER B C 1
ATOM 1653 O O . SER B 1 83 ? 0.974 -25.625 -16.516 1 95 83 SER B O 1
ATOM 1655 N N . LYS B 1 84 ? -1.26 -25.594 -16.594 1 96.38 84 LYS B N 1
ATOM 1656 C CA . LYS B 1 84 ? -1.337 -25.625 -18.047 1 96.38 84 LYS B CA 1
ATOM 1657 C C . LYS B 1 84 ? -1.393 -24.219 -18.625 1 96.38 84 LYS B C 1
ATOM 1659 O O . LYS B 1 84 ? -1.405 -24.031 -19.844 1 96.38 84 LYS B O 1
ATOM 1664 N N . ASN B 1 85 ? -1.397 -23.219 -17.75 1 96.31 85 ASN B N 1
ATOM 1665 C CA . ASN B 1 85 ? -1.488 -21.828 -18.172 1 96.31 85 ASN B CA 1
ATOM 1666 C C . ASN B 1 85 ? -0.263 -21.031 -17.734 1 96.31 85 ASN B C 1
ATOM 1668 O O . ASN B 1 85 ? -0.188 -20.578 -16.594 1 96.31 85 ASN B O 1
ATOM 1672 N N . LYS B 1 86 ? 0.52 -20.734 -18.703 1 96.31 86 LYS B N 1
ATOM 1673 C CA . LYS B 1 86 ? 1.782 -20.062 -18.391 1 96.31 86 LYS B CA 1
ATOM 1674 C C . LYS B 1 86 ? 1.543 -18.688 -17.781 1 96.31 86 LYS B C 1
ATOM 1676 O O . LYS B 1 86 ? 2.236 -18.281 -16.844 1 96.31 86 LYS B O 1
ATOM 1681 N N . GLU B 1 87 ? 0.683 -17.969 -18.344 1 96.81 87 GLU B N 1
ATOM 1682 C CA . GLU B 1 87 ? 0.394 -16.609 -17.875 1 96.81 87 GLU B CA 1
ATOM 1683 C C . GLU B 1 87 ? -0.072 -16.625 -16.422 1 96.81 87 GLU B C 1
ATOM 1685 O O . GLU B 1 87 ? 0.361 -15.789 -15.617 1 96.81 87 GLU B O 1
ATOM 1690 N N . LEU B 1 88 ? -0.893 -17.547 -16.078 1 95.44 88 LEU B N 1
ATOM 1691 C CA . LEU B 1 88 ? -1.403 -17.656 -14.719 1 95.44 88 LEU B CA 1
ATOM 1692 C C . LEU B 1 88 ? -0.301 -18.094 -13.758 1 95.44 88 LEU B C 1
ATOM 1694 O O . LEU B 1 88 ? -0.227 -17.594 -12.633 1 95.44 88 LEU B O 1
ATOM 1698 N N . MET B 1 89 ? 0.526 -19.031 -14.203 1 96.31 89 MET B N 1
ATOM 1699 C CA . MET B 1 89 ? 1.653 -19.469 -13.391 1 96.31 89 MET B CA 1
ATOM 1700 C C . MET B 1 89 ? 2.617 -18.328 -13.125 1 96.31 89 MET B C 1
ATOM 1702 O O . MET B 1 89 ? 3.141 -18.188 -12.016 1 96.31 89 MET B O 1
ATOM 1706 N N . ASP B 1 90 ? 2.793 -17.469 -14.109 1 96.75 90 ASP B N 1
ATOM 1707 C CA . ASP B 1 90 ? 3.688 -16.328 -13.953 1 96.75 90 ASP B CA 1
ATOM 1708 C C . ASP B 1 90 ? 3.119 -15.32 -12.961 1 96.75 90 ASP B C 1
ATOM 1710 O O . ASP B 1 90 ? 3.867 -14.695 -12.211 1 96.75 90 ASP B O 1
ATOM 1714 N N . ASN B 1 91 ? 1.858 -15.164 -13.039 1 95.69 91 ASN B N 1
ATOM 1715 C CA . ASN B 1 91 ? 1.214 -14.281 -12.062 1 95.69 91 ASN B CA 1
ATOM 1716 C C . ASN B 1 91 ? 1.422 -14.773 -10.641 1 95.69 91 ASN B C 1
ATOM 1718 O O . ASN B 1 91 ? 1.664 -13.977 -9.727 1 95.69 91 ASN B O 1
ATOM 1722 N N . MET B 1 92 ? 1.349 -16.109 -10.445 1 96.88 92 MET B N 1
ATOM 1723 C CA . MET B 1 92 ? 1.552 -16.688 -9.125 1 96.88 92 MET B CA 1
ATOM 1724 C C . MET B 1 92 ? 3.006 -16.562 -8.688 1 96.88 92 MET B C 1
ATOM 1726 O O . MET B 1 92 ? 3.283 -16.344 -7.508 1 96.88 92 MET B O 1
ATOM 1730 N N . ARG B 1 93 ? 3.893 -16.719 -9.711 1 98.06 93 ARG B N 1
ATOM 1731 C CA . ARG B 1 93 ? 5.305 -16.516 -9.414 1 98.06 93 ARG B CA 1
ATOM 1732 C C . ARG B 1 93 ? 5.555 -15.086 -8.93 1 98.06 93 ARG B C 1
ATOM 1734 O O . ARG B 1 93 ? 6.34 -14.875 -8 1 98.06 93 ARG B O 1
ATOM 1741 N N . ASN B 1 94 ? 4.848 -14.148 -9.516 1 96.38 94 ASN B N 1
ATOM 1742 C CA . ASN B 1 94 ? 4.957 -12.758 -9.102 1 96.38 94 ASN B CA 1
ATOM 1743 C C . ASN B 1 94 ? 4.457 -12.547 -7.676 1 96.38 94 ASN B C 1
ATOM 1745 O O . ASN B 1 94 ? 5.051 -11.789 -6.906 1 96.38 94 ASN B O 1
ATOM 1749 N N . VAL B 1 95 ? 3.391 -13.219 -7.395 1 95.62 95 VAL B N 1
ATOM 1750 C CA . VAL B 1 95 ? 2.846 -13.109 -6.043 1 95.62 95 VAL B CA 1
ATOM 1751 C C . VAL B 1 95 ? 3.855 -13.648 -5.035 1 95.62 95 VAL B C 1
ATOM 1753 O O . VAL B 1 95 ? 4.09 -13.031 -3.992 1 95.62 95 VAL B O 1
ATOM 1756 N N . ALA B 1 96 ? 4.457 -14.773 -5.297 1 97.75 96 ALA B N 1
ATOM 1757 C CA . ALA B 1 96 ? 5.465 -15.367 -4.426 1 97.75 96 ALA B CA 1
ATOM 1758 C C . ALA B 1 96 ? 6.668 -14.445 -4.27 1 97.75 96 ALA B C 1
ATOM 1760 O O . ALA B 1 96 ? 7.188 -14.273 -3.164 1 97.75 96 ALA B O 1
ATOM 1761 N N . LEU B 1 97 ? 7.02 -13.852 -5.406 1 97.81 97 LEU B N 1
ATOM 1762 C CA . LEU B 1 97 ? 8.148 -12.93 -5.383 1 97.81 97 LEU B CA 1
ATOM 1763 C C . LEU B 1 97 ? 7.848 -11.719 -4.5 1 97.81 97 LEU B C 1
ATOM 1765 O O . LEU B 1 97 ? 8.719 -11.25 -3.764 1 97.81 97 LEU B O 1
ATOM 1769 N N . GLU B 1 98 ? 6.637 -11.203 -4.598 1 95.94 98 GLU B N 1
ATOM 1770 C CA . GLU B 1 98 ? 6.234 -10.062 -3.775 1 95.94 98 GLU B CA 1
ATOM 1771 C C . GLU B 1 98 ? 6.27 -10.422 -2.291 1 95.94 98 GLU B C 1
ATOM 1773 O O . GLU B 1 98 ? 6.738 -9.633 -1.47 1 95.94 98 GLU B O 1
ATOM 1778 N N . GLU B 1 99 ? 5.828 -11.586 -1.999 1 96 99 GLU B N 1
ATOM 1779 C CA . GLU B 1 99 ? 5.863 -12.031 -0.609 1 96 99 GLU B CA 1
ATOM 1780 C C . GLU B 1 99 ? 7.301 -12.172 -0.11 1 96 99 GLU B C 1
ATOM 1782 O O . GLU B 1 99 ? 7.609 -11.781 1.018 1 96 99 GLU B O 1
ATOM 1787 N N . GLN B 1 100 ? 8.164 -12.742 -0.913 1 97.94 100 GLN B N 1
ATOM 1788 C CA . GLN B 1 100 ? 9.578 -12.883 -0.573 1 97.94 100 GLN B CA 1
ATOM 1789 C C . GLN B 1 100 ? 10.242 -11.523 -0.367 1 97.94 100 GLN B C 1
ATOM 1791 O O . GLN B 1 100 ? 11.078 -11.367 0.523 1 97.94 100 GLN B O 1
ATOM 1796 N N . ALA B 1 101 ? 9.797 -10.562 -1.227 1 97.88 101 ALA B N 1
ATOM 1797 C CA . ALA B 1 101 ? 10.312 -9.203 -1.099 1 97.88 101 ALA B CA 1
ATOM 1798 C C . ALA B 1 101 ? 9.883 -8.57 0.221 1 97.88 101 ALA B C 1
ATOM 1800 O O . ALA B 1 101 ? 10.688 -7.93 0.903 1 97.88 101 ALA B O 1
ATOM 1801 N N . VAL B 1 102 ? 8.664 -8.781 0.599 1 97.38 102 VAL B N 1
ATOM 1802 C CA . VAL B 1 102 ? 8.133 -8.281 1.863 1 97.38 102 VAL B CA 1
ATOM 1803 C C . VAL B 1 102 ? 8.938 -8.859 3.025 1 97.38 102 VAL B C 1
ATOM 1805 O O . VAL B 1 102 ? 9.352 -8.133 3.928 1 97.38 102 VAL B O 1
ATOM 1808 N N . GLU B 1 103 ? 9.188 -10.086 2.969 1 96.56 103 GLU B N 1
ATOM 1809 C CA . GLU B 1 103 ? 9.945 -10.758 4.02 1 96.56 103 GLU B CA 1
ATOM 1810 C C . GLU B 1 103 ? 11.383 -10.234 4.082 1 96.56 103 GLU B C 1
ATOM 1812 O O . GLU B 1 103 ? 11.938 -10.07 5.168 1 96.56 103 GLU B O 1
ATOM 1817 N N . ALA B 1 104 ? 11.938 -10.008 2.902 1 96.88 104 ALA B N 1
ATOM 1818 C CA . ALA B 1 104 ? 13.312 -9.5 2.848 1 96.88 104 ALA B CA 1
ATOM 1819 C C . ALA B 1 104 ? 13.422 -8.133 3.504 1 96.88 104 ALA B C 1
ATOM 1821 O O . ALA B 1 104 ? 14.367 -7.859 4.242 1 96.88 104 ALA B O 1
ATOM 1822 N N . VAL B 1 105 ? 12.477 -7.289 3.236 1 97.56 105 VAL B N 1
ATOM 1823 C CA . VAL B 1 105 ? 12.469 -5.945 3.801 1 97.56 105 VAL B CA 1
ATOM 1824 C C . VAL B 1 105 ? 12.32 -6.02 5.32 1 97.56 105 VAL B C 1
ATOM 1826 O O . VAL B 1 105 ? 13.023 -5.328 6.055 1 97.56 105 VAL B O 1
ATOM 1829 N N . LEU B 1 106 ? 11.43 -6.879 5.785 1 96.69 106 LEU B N 1
ATOM 1830 C CA . LEU B 1 106 ? 11.188 -7.023 7.219 1 96.69 106 LEU B CA 1
ATOM 1831 C C . LEU B 1 106 ? 12.414 -7.602 7.922 1 96.69 106 LEU B C 1
ATOM 1833 O O . LEU B 1 106 ? 12.734 -7.199 9.039 1 96.69 106 LEU B O 1
ATOM 1837 N N . ALA B 1 107 ? 13.055 -8.523 7.277 1 94.62 107 ALA B N 1
ATOM 1838 C CA . ALA B 1 107 ? 14.25 -9.133 7.844 1 94.62 107 ALA B CA 1
ATOM 1839 C C . ALA B 1 107 ? 15.375 -8.117 7.988 1 94.62 107 ALA B C 1
ATOM 1841 O O . ALA B 1 107 ? 16.078 -8.094 9.008 1 94.62 107 ALA B O 1
ATOM 1842 N N . LYS B 1 108 ? 15.523 -7.316 6.977 1 93 108 LYS B N 1
ATOM 1843 C CA . LYS B 1 108 ? 16.562 -6.289 7.02 1 93 108 LYS B CA 1
ATOM 1844 C C . LYS B 1 108 ? 16.266 -5.262 8.109 1 93 108 LYS B C 1
ATOM 1846 O O . LYS B 1 108 ? 17.188 -4.781 8.773 1 93 108 LYS B O 1
ATOM 1851 N N . ALA B 1 109 ? 15.023 -4.914 8.242 1 91.19 109 ALA B N 1
ATOM 1852 C CA . ALA B 1 109 ? 14.617 -3.943 9.258 1 91.19 109 ALA B CA 1
ATOM 1853 C C . ALA B 1 109 ? 14.844 -4.488 10.664 1 91.19 109 ALA B C 1
ATOM 1855 O O . ALA B 1 109 ? 15.234 -3.752 11.57 1 91.19 109 ALA B O 1
ATOM 1856 N N . LYS B 1 110 ? 14.531 -5.684 10.875 1 87.94 110 LYS B N 1
ATOM 1857 C CA . LYS B 1 110 ? 14.734 -6.332 12.164 1 87.94 110 LYS B CA 1
ATOM 1858 C C . LYS B 1 110 ? 16.203 -6.352 12.547 1 87.94 110 LYS B C 1
ATOM 1860 O O . LYS B 1 110 ? 16.562 -6.129 13.703 1 87.94 110 LYS B O 1
ATOM 1865 N N . VAL B 1 111 ? 16.953 -6.605 11.609 1 83.62 111 VAL B N 1
ATOM 1866 C CA . VAL B 1 111 ? 18.391 -6.652 11.852 1 83.62 111 VAL B CA 1
ATOM 1867 C C . VAL B 1 111 ? 18.891 -5.258 12.211 1 83.62 111 VAL B C 1
ATOM 1869 O O . VAL B 1 111 ? 19.719 -5.105 13.109 1 83.62 111 VAL B O 1
ATOM 1872 N N . SER B 1 112 ? 18.328 -4.305 11.547 1 82.06 112 SER B N 1
ATOM 1873 C CA . SER B 1 112 ? 18.734 -2.934 11.828 1 82.06 112 SER B CA 1
ATOM 1874 C C . SER B 1 112 ? 18.297 -2.49 13.211 1 82.06 112 SER B C 1
ATOM 1876 O O . SER B 1 112 ? 19.016 -1.784 13.914 1 82.06 112 SER B O 1
ATOM 1878 N N . GLU B 1 113 ? 17.188 -2.801 13.547 1 80.94 113 GLU B N 1
ATOM 1879 C CA . GLU B 1 113 ? 16.703 -2.457 14.883 1 80.94 113 GLU B CA 1
ATOM 1880 C C . GLU B 1 113 ? 17.531 -3.137 15.961 1 80.94 113 GLU B C 1
ATOM 1882 O O . GLU B 1 113 ? 17.812 -2.539 17 1 80.94 113 GLU B O 1
ATOM 1887 N N . LYS B 1 114 ? 17.844 -4.285 15.789 1 79.12 114 LYS B N 1
ATOM 1888 C CA . LYS B 1 114 ? 18.656 -5.02 16.75 1 79.12 114 LYS B CA 1
ATOM 1889 C C . LYS B 1 114 ? 20.047 -4.406 16.891 1 79.12 114 LYS B C 1
ATOM 1891 O O . LYS B 1 114 ? 20.578 -4.305 17.984 1 79.12 114 LYS B O 1
ATOM 1896 N N . ALA B 1 115 ? 20.5 -4.051 15.742 1 73.06 115 ALA B N 1
ATOM 1897 C CA . ALA B 1 115 ? 21.828 -3.438 15.75 1 73.06 115 ALA B CA 1
ATOM 1898 C C . ALA B 1 115 ? 21.812 -2.109 16.5 1 73.06 115 ALA B C 1
ATOM 1900 O O . ALA B 1 115 ? 22.719 -1.807 17.266 1 73.06 115 ALA B O 1
ATOM 1901 N N . THR B 1 116 ? 20.781 -1.397 16.281 1 78.56 116 THR B N 1
ATOM 1902 C CA . THR B 1 116 ? 20.672 -0.103 16.953 1 78.56 116 THR B CA 1
ATOM 1903 C C . THR B 1 116 ? 20.469 -0.281 18.453 1 78.56 116 THR B C 1
ATOM 1905 O O . THR B 1 116 ? 21.062 0.447 19.25 1 78.56 116 THR B O 1
ATOM 1908 N N . SER B 1 117 ? 19.609 -1.21 18.734 1 75.31 117 SER B N 1
ATOM 1909 C CA . SER B 1 117 ? 19.375 -1.488 20.141 1 75.31 117 SER B CA 1
ATOM 1910 C C . SER B 1 117 ? 20.641 -1.987 20.828 1 75.31 117 SER B C 1
ATOM 1912 O O . SER B 1 117 ? 20.938 -1.609 21.969 1 75.31 117 SER B O 1
ATOM 1914 N N . PHE B 1 118 ? 21.391 -2.793 20.203 1 73.94 118 PHE B N 1
ATOM 1915 C CA . PHE B 1 118 ? 22.656 -3.309 20.734 1 73.94 118 PHE B CA 1
ATOM 1916 C C . PHE B 1 118 ? 23.656 -2.184 20.922 1 73.94 118 PHE B C 1
ATOM 1918 O O . PHE B 1 118 ? 24.328 -2.113 21.953 1 73.94 118 PHE B O 1
ATOM 1925 N N . ASN B 1 119 ? 23.766 -1.394 19.891 1 73.56 119 ASN B N 1
ATOM 1926 C CA . ASN B 1 119 ? 24.672 -0.259 19.969 1 73.56 119 ASN B CA 1
ATOM 1927 C C . ASN B 1 119 ? 24.312 0.683 21.109 1 73.56 119 ASN B C 1
ATOM 1929 O O . ASN B 1 119 ? 25.188 1.199 21.797 1 73.56 119 ASN B O 1
ATOM 1933 N N . GLU B 1 120 ? 23 0.892 21.141 1 77.38 120 GLU B N 1
ATOM 1934 C CA . GLU B 1 120 ? 22.531 1.729 22.234 1 77.38 120 GLU B CA 1
ATOM 1935 C C . GLU B 1 120 ? 22.844 1.095 23.594 1 77.38 120 GLU B C 1
ATOM 1937 O O . GLU B 1 120 ? 23.234 1.788 24.531 1 77.38 120 GLU B O 1
ATOM 1942 N N . LEU B 1 121 ? 22.641 -0.151 23.672 1 74.81 121 LEU B N 1
ATOM 1943 C CA . LEU B 1 121 ? 22.938 -0.891 24.891 1 74.81 121 LEU B CA 1
ATOM 1944 C C . LEU B 1 121 ? 24.438 -0.883 25.203 1 74.81 121 LEU B C 1
ATOM 1946 O O . LEU B 1 121 ? 24.844 -0.687 26.344 1 74.81 121 LEU B O 1
ATOM 1950 N N . MET B 1 122 ? 25.203 -1.055 24.188 1 78.94 122 MET B N 1
ATOM 1951 C CA . MET B 1 122 ? 26.656 -1.098 24.359 1 78.94 122 MET B CA 1
ATOM 1952 C C . MET B 1 122 ? 27.203 0.275 24.75 1 78.94 122 MET B C 1
ATOM 1954 O O . MET B 1 122 ? 28.172 0.376 25.5 1 78.94 122 MET B O 1
ATOM 1958 N N . ASN B 1 123 ? 26.562 1.27 24.188 1 74.06 123 ASN B N 1
ATOM 1959 C CA . ASN B 1 123 ? 26.984 2.633 24.484 1 74.06 123 ASN B CA 1
ATOM 1960 C C . ASN B 1 123 ? 26.625 3.027 25.922 1 74.06 123 ASN B C 1
ATOM 1962 O O . ASN B 1 123 ? 27.297 3.879 26.516 1 74.06 123 ASN B O 1
ATOM 1966 N N . GLN B 1 124 ? 25.453 2.5 26.375 1 71.25 124 GLN B N 1
ATOM 1967 C CA . GLN B 1 124 ? 25.078 2.768 27.75 1 71.25 124 GLN B CA 1
ATOM 1968 C C . GLN B 1 124 ? 26 2.049 28.734 1 71.25 124 GLN B C 1
ATOM 1970 O O . GLN B 1 124 ? 26.203 2.51 29.859 1 71.25 124 GLN B O 1
ATOM 1975 N N . GLN B 1 125 ? 26.375 0.869 28.312 1 61.97 125 GLN B N 1
ATOM 1976 C CA . GLN B 1 125 ? 27.234 0.114 29.219 1 61.97 125 GLN B CA 1
ATOM 1977 C C . GLN B 1 125 ? 28.672 0.657 29.188 1 61.97 125 GLN B C 1
ATOM 1979 O O . GLN B 1 125 ? 29.406 0.511 30.172 1 61.97 125 GLN B O 1
ATOM 1984 N N . ALA B 1 126 ? 28.922 1.463 28.266 1 56.84 126 ALA B N 1
ATOM 1985 C CA . ALA B 1 126 ? 30.25 2.053 28.297 1 56.84 126 ALA B CA 1
ATOM 1986 C C . ALA B 1 126 ? 30.234 3.395 29.016 1 56.84 126 ALA B C 1
ATOM 1988 O O . ALA B 1 126 ? 29.203 4.07 29.078 1 56.84 126 ALA B O 1
#

pLDDT: mean 82.17, std 20.55, range [32.28, 98.38]

Radius of gyration: 24.29 Å; Cα contacts (8 Å, |Δi|>4): 115; chains: 2; bounding box: 65×65×65 Å

Secondary structure (DSSP, 8-state):
-GGGS----THHHHHHHHHHHHHHHS-HHHHHHHHHHHHHHHHHHHHHHHHTT----HHHHHHHHHHHHTTSS-HHHHHHHHHT-HHHHHHHHHHHHHHHHHHHHHHHHHHHHHHHHHHHHHHHH-/-TT------THHHHHHHHHHHHHHHS-HHHHHHHHHHHHHHHHHHHHHHHHTT----HHHHHHHHHHHHTTSS-HHHHHHHHHT-HHHHHHHHHHHHHHHHHHHHHHHHHHHHHHHHHHHHHHHH-